Protein AF-A0A942DMN8-F1 (afdb_monomer)

Radius of gyration: 25.74 Å; Cα contacts (8 Å, |Δi|>4): 163; chains: 1; bounding box: 73×66×65 Å

Secondary structure (DSSP, 8-state):
-HHHHHHHHHHHHHHHHHHHHHHHHHHHHHHHHHHHHHHHHTTS-S--------------------S-SHHHHHHHHHHHHHHHHHHHHHHHHHHHHHHHHS----HHHHTTS--SS-HHHHHHHHHH-HHHHHHHHHHHHGGGGGG-HHHHHHHHHHHHHHHHS-HHHHHHHHHHHHHHHTGGG--HHHHHHHHHHHHHHHHHHHHHHHHHHHHHHHHHHHHHHHHHHHHGGGTS-HHHHHHHHTT-

pLDDT: mean 74.03, std 19.44, range [33.28, 96.38]

Foldseek 3Di:
DVVVVVVVVVVVVVVVVVVVVVVLVVLLVVLVVLLVLLQVVLVPPDDPDDDDDDDDDDDDDDPPDDDDNVVNVVVLVVLLLVLVLLVLCVLLVVVVVVV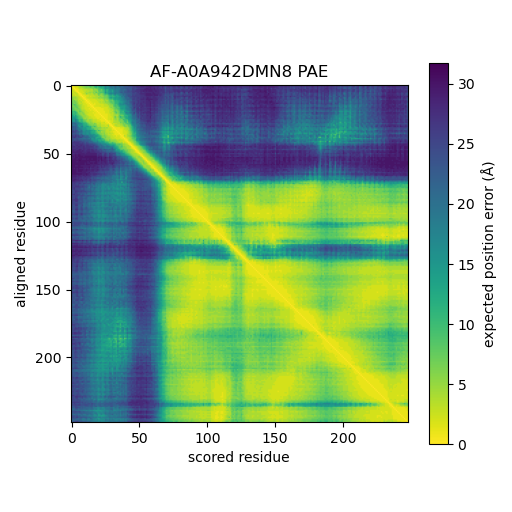VVDDFDDLLVQLQPDAPPPVVVLVVVVVVHNSVSLSVVCVVCPPVLSSGNSSVLSSLLVVLVNQLQDPVLSVLSNVLSVLSVCSSVDDPVSSVVSSVSVSVSVVVSVVSCVVCVVVSVVSNVLSVVSVVLSVCSVPDDSVVSSVVNVVD

Solvent-accessible surface area (backbone atoms only — not comparable to full-atom values): 14243 Å² total; per-residue (Å²): 114,74,76,62,57,59,55,55,53,52,53,54,52,50,52,52,50,52,52,49,48,52,50,48,54,51,48,53,58,48,38,50,55,48,49,56,52,50,57,58,61,52,68,71,81,70,86,74,75,91,76,90,78,84,89,85,91,76,92,77,81,83,74,81,75,77,88,66,74,71,60,54,63,51,50,43,52,50,41,37,53,48,20,56,57,46,57,49,44,54,52,54,52,53,53,49,53,54,51,75,76,44,97,67,78,62,64,47,81,34,43,71,52,85,52,87,53,59,57,66,66,39,50,63,43,37,72,76,42,47,54,59,55,54,45,53,50,33,71,74,49,45,77,59,36,73,70,24,35,51,47,46,52,52,48,55,50,50,43,48,58,43,62,70,44,43,73,71,52,34,51,52,42,34,53,50,21,52,53,51,75,43,46,64,76,50,53,72,66,54,48,52,51,50,50,55,49,52,58,53,48,52,52,55,53,51,56,55,40,71,76,40,49,67,63,44,50,52,52,50,50,50,46,51,51,52,56,52,47,37,65,44,45,84,81,49,63,60,71,59,48,31,56,54,50,74,72,111

Mean predicted aligned error: 13.33 Å

Structure (mmCIF, N/CA/C/O backbone):
data_AF-A0A942DMN8-F1
#
_entry.id   AF-A0A942DMN8-F1
#
loop_
_atom_site.group_PDB
_atom_site.id
_atom_site.type_symbol
_atom_site.label_atom_id
_atom_site.label_alt_id
_atom_site.label_comp_id
_atom_site.label_asym_id
_atom_site.label_entity_id
_atom_site.label_seq_id
_atom_site.pdbx_PDB_ins_code
_atom_site.Cartn_x
_atom_site.Cartn_y
_atom_site.Cartn_z
_atom_site.occupancy
_atom_site.B_iso_or_equiv
_atom_site.auth_seq_id
_atom_site.auth_comp_id
_atom_site.auth_asym_id
_atom_site.auth_atom_id
_atom_site.pdbx_PDB_model_num
ATOM 1 N N . MET A 1 1 ? 11.808 40.098 10.342 1.00 43.81 1 MET A N 1
ATOM 2 C CA . MET A 1 1 ? 12.043 38.639 10.468 1.00 43.81 1 MET A CA 1
ATOM 3 C C . MET A 1 1 ? 11.350 37.781 9.402 1.00 43.81 1 MET A C 1
ATOM 5 O O . MET A 1 1 ? 12.010 36.890 8.892 1.00 43.81 1 MET A O 1
ATOM 9 N N . LYS A 1 2 ? 10.101 38.047 8.972 1.00 36.50 2 LYS A N 1
ATOM 10 C CA . LYS A 1 2 ? 9.424 37.227 7.933 1.00 36.50 2 LYS A CA 1
ATOM 11 C C . LYS A 1 2 ? 10.140 37.147 6.567 1.00 36.50 2 LYS A C 1
ATOM 13 O O . LYS A 1 2 ? 10.164 36.077 5.983 1.00 36.50 2 LYS A O 1
ATOM 18 N N . LYS A 1 3 ? 10.792 38.221 6.092 1.00 42.09 3 LYS A N 1
ATOM 19 C CA . LYS A 1 3 ? 11.524 38.221 4.802 1.00 42.09 3 LYS A CA 1
ATOM 20 C C . LYS A 1 3 ? 12.816 37.383 4.789 1.00 42.09 3 LYS A C 1
ATOM 22 O O . LYS A 1 3 ? 13.289 37.037 3.717 1.00 42.09 3 LYS A O 1
ATOM 27 N N . PHE A 1 4 ? 13.384 37.057 5.954 1.00 35.62 4 PHE A N 1
ATOM 28 C CA . PHE A 1 4 ? 14.642 36.303 6.027 1.00 35.62 4 PHE A CA 1
ATOM 29 C C . PHE A 1 4 ? 14.406 34.788 5.903 1.00 35.62 4 PHE A C 1
ATOM 31 O O . PHE A 1 4 ? 15.175 34.090 5.252 1.00 35.62 4 PHE A O 1
ATOM 38 N N . PHE A 1 5 ? 13.282 34.292 6.434 1.00 33.28 5 PHE A N 1
ATOM 39 C CA . PHE A 1 5 ? 12.899 32.881 6.319 1.00 33.28 5 PHE A CA 1
ATOM 40 C C . PHE A 1 5 ? 12.486 32.483 4.895 1.00 33.28 5 PHE A C 1
ATOM 42 O O . PHE A 1 5 ? 12.808 31.385 4.454 1.00 33.28 5 PHE A O 1
ATOM 49 N N . THR A 1 6 ? 11.848 33.377 4.134 1.00 40.31 6 THR A N 1
ATOM 50 C CA . THR A 1 6 ? 11.415 33.075 2.757 1.00 40.31 6 THR A CA 1
ATOM 51 C C . THR A 1 6 ? 12.596 32.833 1.806 1.00 40.31 6 THR A C 1
ATOM 53 O O . THR A 1 6 ? 12.513 31.982 0.925 1.00 40.31 6 THR A O 1
ATOM 56 N N . ASN A 1 7 ? 13.727 33.515 2.017 1.00 40.84 7 ASN A N 1
ATOM 57 C CA . ASN A 1 7 ? 14.919 33.332 1.182 1.00 40.84 7 ASN A CA 1
ATOM 58 C C . ASN A 1 7 ? 15.668 32.026 1.486 1.00 40.84 7 ASN A C 1
ATOM 60 O O . ASN A 1 7 ? 16.190 31.403 0.567 1.00 40.84 7 ASN A O 1
ATOM 64 N N . ILE A 1 8 ? 15.679 31.572 2.743 1.00 41.28 8 ILE A N 1
ATOM 65 C CA . ILE A 1 8 ? 16.340 30.312 3.128 1.00 41.28 8 ILE A CA 1
ATOM 66 C C . ILE A 1 8 ? 15.570 29.103 2.575 1.00 41.28 8 ILE A C 1
ATOM 68 O O . ILE A 1 8 ? 16.183 28.176 2.047 1.00 41.28 8 ILE A O 1
ATOM 72 N N . PHE A 1 9 ? 14.233 29.139 2.607 1.00 40.03 9 PHE A N 1
ATOM 73 C CA . PHE A 1 9 ? 13.406 28.072 2.033 1.00 40.03 9 PHE A CA 1
ATOM 74 C C . PHE A 1 9 ? 13.529 27.975 0.506 1.00 40.03 9 PHE A C 1
ATOM 76 O O . PHE A 1 9 ? 13.611 26.867 -0.021 1.00 40.03 9 PHE A O 1
ATOM 83 N N . ASN A 1 10 ? 13.632 29.102 -0.207 1.00 41.97 10 ASN A N 1
ATOM 84 C CA . ASN A 1 10 ? 13.839 29.083 -1.659 1.00 41.97 10 ASN A CA 1
ATOM 85 C C . ASN A 1 10 ? 15.209 28.509 -2.053 1.00 41.97 10 ASN A C 1
ATOM 87 O O . ASN A 1 10 ? 15.297 27.754 -3.017 1.00 41.97 10 ASN A O 1
ATOM 91 N N . ILE A 1 11 ? 16.272 28.803 -1.298 1.00 45.31 11 ILE A N 1
ATOM 92 C CA . ILE A 1 11 ? 17.615 28.271 -1.584 1.00 45.31 11 ILE A CA 1
ATOM 93 C C . ILE A 1 11 ? 17.679 26.762 -1.298 1.00 45.31 11 ILE A C 1
ATOM 95 O O . ILE A 1 11 ? 18.240 26.014 -2.100 1.00 45.31 11 ILE A O 1
ATOM 99 N N . ALA A 1 12 ? 17.051 26.293 -0.215 1.00 39.81 12 ALA A N 1
ATOM 100 C CA . ALA A 1 12 ? 16.965 24.865 0.098 1.00 39.81 12 ALA A CA 1
ATOM 101 C C . ALA A 1 12 ? 16.132 24.086 -0.939 1.00 39.81 12 ALA A C 1
ATOM 103 O O . ALA A 1 12 ? 16.514 22.984 -1.335 1.00 39.81 12 ALA A O 1
ATOM 104 N N . ALA A 1 13 ? 15.039 24.674 -1.437 1.00 41.81 13 ALA A N 1
ATOM 105 C CA . ALA A 1 13 ? 14.214 24.076 -2.486 1.00 41.81 13 ALA A CA 1
ATOM 106 C C . ALA A 1 13 ? 14.957 23.980 -3.832 1.00 41.81 13 ALA A C 1
ATOM 108 O O . ALA A 1 13 ? 14.908 22.941 -4.488 1.00 41.81 13 ALA A O 1
ATOM 109 N N . ILE A 1 14 ? 15.706 25.021 -4.217 1.00 45.09 14 ILE A N 1
ATOM 110 C CA . ILE A 1 14 ? 16.522 25.018 -5.442 1.00 45.09 14 ILE A CA 1
ATOM 111 C C . ILE A 1 14 ? 17.664 23.999 -5.328 1.00 45.09 14 ILE A C 1
ATOM 113 O O . ILE A 1 14 ? 17.901 23.244 -6.270 1.00 45.09 14 ILE A O 1
ATOM 117 N N . ALA A 1 15 ? 18.325 23.905 -4.171 1.00 40.91 15 ALA A N 1
ATOM 118 C CA . ALA A 1 15 ? 19.368 22.906 -3.937 1.00 40.91 15 ALA A CA 1
ATOM 119 C C . ALA A 1 15 ? 18.822 21.468 -4.010 1.00 40.91 15 ALA A C 1
ATOM 121 O O . ALA A 1 15 ? 19.439 20.616 -4.647 1.00 40.91 15 ALA A O 1
ATOM 122 N N . GLY A 1 16 ? 17.638 21.206 -3.443 1.00 45.34 16 GLY A N 1
ATOM 123 C CA . GLY A 1 16 ? 16.961 19.908 -3.550 1.00 45.34 16 GLY A CA 1
ATOM 124 C C . GLY A 1 16 ? 16.566 19.549 -4.987 1.00 45.34 16 GLY A C 1
ATOM 125 O O . GLY A 1 16 ? 16.711 18.394 -5.396 1.00 45.34 16 GLY A O 1
ATOM 126 N N . PHE A 1 17 ? 16.137 20.538 -5.778 1.00 42.47 17 PHE A N 1
ATOM 127 C CA . PHE A 1 17 ? 15.770 20.360 -7.187 1.00 42.47 17 PHE A CA 1
ATOM 128 C C . PHE A 1 17 ? 16.989 20.087 -8.082 1.00 42.47 17 PHE A C 1
ATOM 130 O O . PHE A 1 17 ? 16.959 19.210 -8.942 1.00 42.47 17 PHE A O 1
ATOM 137 N N . VAL A 1 18 ? 18.110 20.772 -7.842 1.00 46.88 18 VAL A N 1
ATOM 138 C CA . VAL A 1 18 ? 19.372 20.519 -8.559 1.00 46.88 18 VAL A CA 1
ATOM 139 C C . VAL A 1 18 ? 19.932 19.136 -8.215 1.00 46.88 18 VAL A C 1
ATOM 141 O O . VAL A 1 18 ? 20.418 18.440 -9.104 1.00 46.88 18 VAL A O 1
ATOM 144 N N . LEU A 1 19 ? 19.809 18.689 -6.960 1.00 47.06 19 LEU A N 1
ATOM 145 C CA . LEU A 1 19 ? 20.267 17.361 -6.538 1.00 47.06 19 LEU A CA 1
ATOM 146 C C . LEU A 1 19 ? 19.411 16.234 -7.134 1.00 47.06 19 LEU A C 1
ATOM 148 O O . LEU A 1 19 ? 19.943 15.199 -7.534 1.00 47.06 19 LEU A O 1
ATOM 152 N N . THR A 1 20 ? 18.098 16.447 -7.252 1.00 46.94 20 THR A N 1
ATOM 153 C CA . THR A 1 20 ? 17.200 15.509 -7.943 1.00 46.94 20 THR A CA 1
ATOM 154 C C . THR A 1 20 ? 17.459 15.491 -9.444 1.00 46.94 20 THR A C 1
ATOM 156 O O . THR A 1 20 ? 17.558 14.403 -9.997 1.00 46.94 20 THR A O 1
ATOM 159 N N . ILE A 1 21 ? 17.676 16.635 -10.104 1.00 46.12 21 ILE A N 1
ATOM 160 C CA . ILE A 1 21 ? 18.065 16.675 -11.527 1.00 46.12 21 ILE A CA 1
ATOM 161 C C . ILE A 1 21 ? 19.413 15.980 -11.754 1.00 46.12 21 ILE A C 1
ATOM 163 O O . ILE A 1 21 ? 19.538 15.202 -12.694 1.00 46.12 21 ILE A O 1
ATOM 167 N N . ALA A 1 22 ? 20.407 16.198 -10.891 1.00 47.31 22 ALA A N 1
ATOM 168 C CA . ALA A 1 22 ? 21.702 15.528 -10.991 1.00 47.31 22 ALA A CA 1
ATOM 169 C C . ALA A 1 22 ? 21.585 14.010 -10.774 1.00 47.31 22 ALA A C 1
ATOM 171 O O . ALA A 1 22 ? 22.202 13.242 -11.514 1.00 47.31 22 ALA A O 1
ATOM 172 N N . MET A 1 23 ? 20.744 13.562 -9.831 1.00 52.81 23 MET A N 1
ATOM 173 C CA . MET A 1 23 ? 20.414 12.140 -9.690 1.00 52.81 23 MET A CA 1
ATOM 174 C C . MET A 1 23 ? 19.696 11.607 -10.924 1.00 52.81 23 MET A C 1
ATOM 176 O O . MET A 1 23 ? 20.052 10.541 -11.402 1.00 52.81 23 MET A O 1
ATOM 180 N N . ILE A 1 24 ? 18.735 12.345 -11.476 1.00 47.88 24 ILE A N 1
ATOM 181 C CA . ILE A 1 24 ? 17.992 11.947 -12.671 1.00 47.88 24 ILE A CA 1
ATOM 182 C C . ILE A 1 24 ? 18.945 11.824 -13.868 1.00 47.88 24 ILE A C 1
ATOM 184 O O . ILE A 1 24 ? 18.954 10.784 -14.513 1.00 47.88 24 ILE A O 1
ATOM 188 N N . ILE A 1 25 ? 19.814 12.806 -14.127 1.00 50.44 25 ILE A N 1
ATOM 189 C CA . ILE A 1 25 ? 20.824 12.757 -15.202 1.00 50.44 25 ILE A CA 1
ATOM 190 C C . ILE A 1 25 ? 21.816 11.607 -14.974 1.00 50.44 25 ILE A C 1
ATOM 192 O O . ILE A 1 25 ? 22.143 10.883 -15.916 1.00 50.44 25 ILE A O 1
ATOM 196 N N . GLY A 1 26 ? 22.247 11.384 -13.729 1.00 55.69 26 GLY A N 1
ATOM 197 C CA . GLY A 1 26 ? 23.063 10.229 -13.355 1.00 55.69 26 GLY A CA 1
ATOM 198 C C . GLY A 1 26 ? 22.346 8.900 -13.608 1.00 55.69 26 GLY A C 1
ATOM 199 O O . GLY A 1 26 ? 22.953 7.963 -14.125 1.00 55.69 26 GLY A O 1
ATOM 200 N N . ILE A 1 27 ? 21.043 8.830 -13.331 1.00 50.03 27 ILE A N 1
ATOM 201 C CA . ILE A 1 27 ? 20.179 7.682 -13.620 1.00 50.03 27 ILE A CA 1
ATOM 202 C C . ILE A 1 27 ? 20.038 7.498 -15.134 1.00 50.03 27 ILE A C 1
ATOM 204 O O . ILE A 1 27 ? 20.207 6.382 -15.596 1.00 50.03 27 ILE A O 1
ATOM 208 N N . PHE A 1 28 ? 19.819 8.544 -15.935 1.00 46.00 28 PHE A N 1
ATOM 209 C CA . PHE A 1 28 ? 19.728 8.442 -17.400 1.00 46.00 28 PHE A CA 1
ATOM 210 C C . PHE A 1 28 ? 21.046 7.970 -18.035 1.00 46.00 28 PHE A C 1
ATOM 212 O O . PHE A 1 28 ? 21.044 7.032 -18.833 1.00 46.00 28 PHE A O 1
ATOM 219 N N . GLY A 1 29 ? 22.177 8.574 -17.654 1.00 49.66 29 GLY A N 1
ATOM 220 C CA . GLY A 1 29 ? 23.498 8.201 -18.169 1.00 49.66 29 GLY A CA 1
ATOM 221 C C . GLY A 1 29 ? 23.904 6.781 -17.768 1.00 49.66 29 GLY A C 1
ATOM 222 O O . GLY A 1 29 ? 24.403 6.016 -18.595 1.00 49.66 29 GLY A O 1
ATOM 223 N N . SER A 1 30 ? 23.621 6.389 -16.521 1.00 52.03 30 SER A N 1
ATOM 224 C CA . SER A 1 30 ? 23.857 5.018 -16.062 1.00 52.03 30 SER A CA 1
ATOM 225 C C . SER A 1 30 ? 22.875 4.020 -16.674 1.00 52.03 30 SER A C 1
ATOM 227 O O . SER A 1 30 ? 23.310 2.935 -17.036 1.00 52.03 30 SER A O 1
ATOM 229 N N . SER A 1 31 ? 21.605 4.378 -16.885 1.00 45.31 31 SER A N 1
ATOM 230 C CA . SER A 1 31 ? 20.587 3.506 -17.496 1.00 45.31 31 SER A CA 1
ATOM 231 C C . SER A 1 31 ? 20.894 3.199 -18.958 1.00 45.31 31 SER A C 1
ATOM 233 O O . SER A 1 31 ? 20.761 2.052 -19.370 1.00 45.31 31 SER A O 1
ATOM 235 N N . TYR A 1 32 ? 21.365 4.178 -19.738 1.00 52.47 32 TYR A N 1
ATOM 236 C CA . TYR A 1 32 ? 21.784 3.938 -21.124 1.00 52.47 32 TYR A CA 1
ATOM 237 C C . TYR A 1 32 ? 22.988 2.987 -21.185 1.00 52.47 32 TYR A C 1
ATOM 239 O O . TYR A 1 32 ? 22.990 2.017 -21.943 1.00 52.47 32 TYR A O 1
ATOM 247 N N . HIS A 1 33 ? 23.983 3.201 -20.318 1.00 59.19 33 HIS A N 1
ATOM 248 C CA . HIS A 1 33 ? 25.131 2.301 -20.202 1.00 59.19 33 HIS A CA 1
ATOM 249 C C . HIS A 1 33 ? 24.726 0.902 -19.689 1.00 59.19 33 HIS A C 1
ATOM 251 O O . HIS A 1 33 ? 25.291 -0.105 -20.124 1.00 59.19 33 HIS A O 1
ATOM 257 N N . LEU A 1 34 ? 23.750 0.824 -18.782 1.00 51.88 34 LEU A N 1
ATOM 258 C CA . LEU A 1 34 ? 23.212 -0.414 -18.218 1.00 51.88 34 LEU A CA 1
ATOM 259 C C . LEU A 1 34 ? 22.497 -1.236 -19.297 1.00 51.88 34 LEU A C 1
ATOM 261 O O . LEU A 1 34 ? 22.785 -2.419 -19.453 1.00 51.88 34 LEU A O 1
ATOM 265 N N . VAL A 1 35 ? 21.620 -0.599 -20.079 1.00 55.41 35 VAL A N 1
ATOM 266 C CA . VAL A 1 35 ? 20.861 -1.233 -21.167 1.00 55.41 35 VAL A CA 1
ATOM 267 C C . VAL A 1 35 ? 21.782 -1.717 -22.286 1.00 55.41 35 VAL A C 1
ATOM 269 O O . VAL A 1 35 ? 21.636 -2.851 -22.742 1.00 55.41 35 VAL A O 1
ATOM 272 N N . ASN A 1 36 ? 22.779 -0.917 -22.673 1.00 61.62 36 ASN A N 1
ATOM 273 C CA . ASN A 1 36 ? 23.749 -1.319 -23.691 1.00 61.62 36 ASN A CA 1
ATOM 274 C C . ASN A 1 36 ? 24.588 -2.531 -23.232 1.00 61.62 36 ASN A C 1
ATOM 276 O O . ASN A 1 36 ? 24.832 -3.452 -24.006 1.00 61.62 36 ASN A O 1
ATOM 280 N N . LYS A 1 37 ? 24.936 -2.603 -21.937 1.00 60.03 37 LYS A N 1
ATOM 281 C CA . LYS A 1 37 ? 25.580 -3.791 -21.349 1.00 60.03 37 LYS A CA 1
ATOM 282 C C . LYS A 1 37 ? 24.681 -5.032 -21.351 1.00 60.03 37 LYS A C 1
ATOM 284 O O . LYS A 1 37 ? 25.170 -6.121 -21.641 1.00 60.03 37 LYS A O 1
ATOM 289 N N . MET A 1 38 ? 23.380 -4.888 -21.076 1.00 50.19 38 MET A N 1
ATOM 290 C CA . MET A 1 38 ? 22.432 -6.013 -21.157 1.00 50.19 38 MET A CA 1
ATOM 291 C C . MET A 1 38 ? 22.341 -6.575 -22.589 1.00 50.19 38 MET A C 1
ATOM 293 O O . MET A 1 38 ? 22.171 -7.777 -22.788 1.00 50.19 38 MET A O 1
ATOM 297 N N . ALA A 1 39 ? 22.472 -5.704 -23.598 1.00 55.69 39 ALA A N 1
ATOM 298 C CA . ALA A 1 39 ? 22.379 -6.060 -25.011 1.00 55.69 39 ALA A CA 1
ATOM 299 C C . ALA A 1 39 ? 23.544 -6.929 -25.506 1.00 55.69 39 ALA A C 1
ATOM 301 O O . ALA A 1 39 ? 23.343 -7.792 -26.364 1.00 55.69 39 ALA A O 1
ATOM 302 N N . GLU A 1 40 ? 24.745 -6.691 -24.980 1.00 57.19 40 GLU A N 1
ATOM 303 C CA . GLU A 1 40 ? 25.965 -7.408 -25.360 1.00 57.19 40 GLU A CA 1
ATOM 304 C C . GLU A 1 40 ? 26.035 -8.804 -24.724 1.00 57.19 40 GLU A C 1
ATOM 306 O O . GLU A 1 40 ? 26.473 -9.753 -25.374 1.00 57.19 40 GLU A O 1
ATOM 311 N N . GLN A 1 41 ? 25.528 -8.970 -23.498 1.00 55.44 41 GLN A N 1
ATOM 312 C CA . GLN A 1 41 ? 25.557 -10.257 -22.793 1.00 55.44 41 GLN A CA 1
ATOM 313 C C . GLN A 1 41 ? 24.593 -11.301 -23.372 1.00 55.44 41 GLN A C 1
ATOM 315 O O . GLN A 1 41 ? 24.933 -12.482 -23.425 1.00 55.44 41 GLN A O 1
ATOM 320 N N . GLY A 1 42 ? 23.437 -10.883 -23.902 1.00 49.31 42 GLY A N 1
ATOM 321 C CA . GLY A 1 42 ? 22.479 -11.788 -24.555 1.00 49.31 42 GLY A C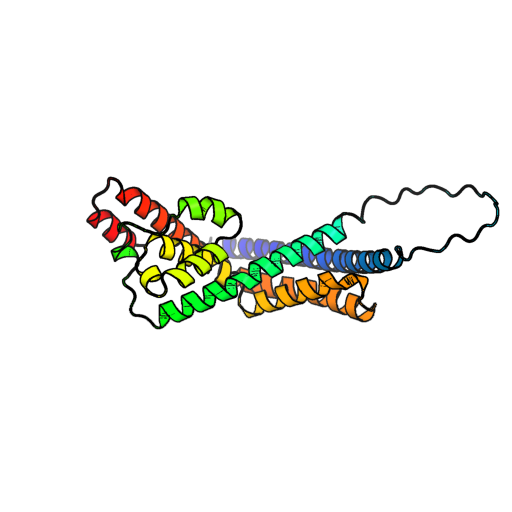A 1
ATOM 322 C C . GLY A 1 42 ? 22.997 -12.450 -25.843 1.00 49.31 42 GLY A C 1
ATOM 323 O O . GLY A 1 42 ? 22.392 -13.400 -26.329 1.00 49.31 42 GLY A O 1
ATOM 324 N N . LYS A 1 43 ? 24.126 -11.984 -26.398 1.00 52.91 43 LYS A N 1
ATOM 325 C CA . LYS A 1 43 ? 24.724 -12.534 -27.628 1.00 52.91 43 LYS A CA 1
ATOM 326 C C . LYS A 1 43 ? 25.777 -13.629 -27.369 1.00 52.91 43 LYS A C 1
ATOM 328 O O . LYS A 1 43 ? 26.219 -14.250 -28.334 1.00 52.91 43 LYS A O 1
ATOM 333 N N . SER A 1 44 ? 26.186 -13.889 -26.118 1.00 48.59 44 SER A N 1
ATOM 334 C CA . SER A 1 44 ? 27.377 -14.717 -25.832 1.00 48.59 44 SER A CA 1
ATOM 335 C C . SER A 1 44 ? 27.130 -16.187 -25.442 1.00 48.59 44 SER A C 1
ATOM 337 O O . SER A 1 44 ? 28.107 -16.911 -25.257 1.00 48.59 44 SER A O 1
ATOM 339 N N . GLU A 1 45 ? 25.887 -16.676 -25.376 1.00 42.72 45 GLU A N 1
ATOM 340 C CA . GLU A 1 45 ? 25.578 -18.079 -25.013 1.00 42.72 45 GLU A CA 1
ATOM 341 C C . GLU A 1 45 ? 24.893 -18.879 -26.138 1.00 42.72 45 GLU A C 1
ATOM 343 O O . GLU A 1 45 ? 23.938 -19.620 -25.918 1.00 42.72 45 GLU A O 1
ATOM 348 N N . LEU A 1 46 ? 25.404 -18.782 -27.369 1.00 43.03 46 LEU A N 1
ATOM 349 C CA . LEU A 1 46 ? 25.149 -19.818 -28.378 1.00 43.03 46 LEU A CA 1
ATOM 350 C C . LEU A 1 46 ? 26.304 -20.832 -28.336 1.00 43.03 46 LEU A C 1
ATOM 352 O O . LEU A 1 46 ? 27.447 -20.442 -28.601 1.00 43.03 46 LEU A O 1
ATOM 356 N N . PRO A 1 47 ? 26.054 -22.117 -28.009 1.00 41.16 47 PRO A N 1
ATOM 357 C CA . PRO A 1 47 ? 27.099 -23.129 -27.957 1.00 41.16 47 PRO A CA 1
ATOM 358 C C . PRO A 1 47 ? 27.678 -23.311 -29.360 1.00 41.16 47 PRO A C 1
ATOM 360 O O . PRO A 1 47 ? 27.062 -23.905 -30.244 1.00 41.16 47 PRO A O 1
ATOM 363 N N . LYS A 1 48 ? 28.878 -22.771 -29.585 1.00 48.97 48 LYS A N 1
ATOM 364 C CA . LYS A 1 48 ? 29.637 -23.042 -30.803 1.00 48.97 48 LYS A CA 1
ATOM 365 C C . LYS A 1 48 ? 30.136 -24.482 -30.742 1.00 48.97 48 LYS A C 1
ATOM 367 O O . LYS A 1 48 ? 30.982 -24.827 -29.919 1.00 48.97 48 LYS A O 1
ATOM 372 N N . THR A 1 49 ? 29.609 -25.302 -31.643 1.00 47.88 49 THR A N 1
ATOM 373 C CA . THR A 1 49 ? 30.110 -26.632 -31.997 1.00 47.88 49 THR A CA 1
ATOM 374 C C . THR A 1 49 ? 31.636 -26.594 -32.179 1.00 47.88 49 THR A C 1
ATOM 376 O O . THR A 1 49 ? 32.142 -25.684 -32.844 1.00 47.88 49 THR A O 1
ATOM 379 N N . PRO A 1 50 ? 32.401 -27.546 -31.614 1.00 47.16 50 PRO A N 1
ATOM 380 C CA . PRO A 1 50 ? 33.855 -27.467 -31.614 1.00 47.16 50 PRO A CA 1
ATOM 381 C C . PRO A 1 50 ? 34.414 -27.751 -33.012 1.00 47.16 50 PRO A C 1
ATOM 383 O O . PRO A 1 50 ? 34.420 -28.891 -33.474 1.00 47.16 50 PRO A O 1
ATOM 386 N N . SER A 1 51 ? 34.938 -26.716 -33.671 1.00 41.09 51 SER A N 1
ATOM 387 C CA . SER A 1 51 ? 35.793 -26.867 -34.849 1.00 41.09 51 SER A CA 1
ATOM 388 C C . SER A 1 51 ? 37.256 -26.708 -34.437 1.00 41.09 51 SER A C 1
ATOM 390 O O . SER A 1 51 ? 37.700 -25.641 -34.012 1.00 41.09 51 SER A O 1
ATOM 392 N N . LYS A 1 52 ? 38.006 -27.810 -34.525 1.00 52.12 52 LYS A N 1
ATOM 393 C CA . LYS A 1 52 ? 39.464 -27.862 -34.360 1.00 52.12 52 LYS A CA 1
ATOM 394 C C . LYS A 1 52 ? 40.147 -27.025 -35.449 1.00 52.12 52 LYS A C 1
ATOM 396 O O . LYS A 1 52 ? 39.996 -27.366 -36.620 1.00 52.12 52 LYS A O 1
ATOM 401 N N .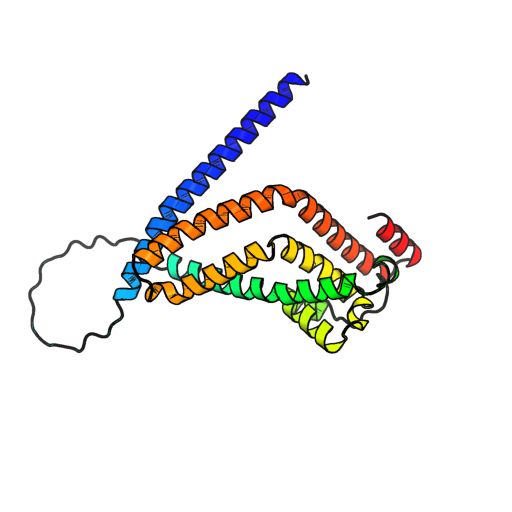 LYS A 1 53 ? 41.016 -26.079 -35.061 1.00 43.44 53 LYS A N 1
ATOM 402 C CA . LYS A 1 53 ? 42.413 -25.969 -35.554 1.00 43.44 53 LYS A CA 1
ATOM 403 C C . LYS A 1 53 ? 43.209 -24.820 -34.899 1.00 43.44 53 LYS A C 1
ATOM 405 O O . LYS A 1 53 ? 42.808 -23.669 -34.940 1.00 43.44 53 LYS A O 1
ATOM 410 N N . SER A 1 54 ? 44.349 -25.221 -34.327 1.00 38.16 54 SER A N 1
ATOM 411 C CA . SER A 1 54 ? 45.676 -24.586 -34.208 1.00 38.16 54 SER A CA 1
ATOM 412 C C . SER A 1 54 ? 45.880 -23.063 -34.096 1.00 38.16 54 SER A C 1
ATOM 414 O O . SER A 1 54 ? 45.745 -22.333 -35.066 1.00 38.16 54 SER A O 1
ATOM 416 N N . GLN A 1 55 ? 46.400 -22.687 -32.916 1.00 47.69 55 GLN A N 1
ATOM 417 C CA . GLN A 1 55 ? 47.590 -21.861 -32.604 1.00 47.69 55 GLN A CA 1
ATOM 418 C C . GLN A 1 55 ? 47.964 -20.651 -33.486 1.00 47.69 55 GLN A C 1
ATOM 420 O O . GLN A 1 55 ? 48.366 -20.820 -34.632 1.00 47.69 55 GLN A O 1
ATOM 425 N N . THR A 1 56 ? 48.090 -19.472 -32.853 1.00 38.62 56 THR A N 1
ATOM 426 C CA . THR A 1 56 ? 49.361 -18.721 -32.672 1.00 38.62 56 THR A CA 1
ATOM 427 C C . THR A 1 56 ? 49.159 -17.615 -31.620 1.00 38.62 56 THR A C 1
ATOM 429 O O . THR A 1 56 ? 48.145 -16.927 -31.626 1.00 38.62 56 THR A O 1
ATOM 432 N N . LYS A 1 57 ? 50.100 -17.505 -30.670 1.00 47.56 57 LYS A N 1
ATOM 433 C CA . LYS A 1 57 ? 50.090 -16.579 -29.521 1.00 47.56 57 LYS A CA 1
ATOM 434 C C . LYS A 1 57 ? 50.565 -15.173 -29.915 1.00 47.56 57 LYS A C 1
ATOM 436 O O . LYS A 1 57 ? 51.624 -15.050 -30.521 1.00 47.56 57 LYS A O 1
ATOM 441 N N . ALA A 1 58 ? 49.871 -14.151 -29.421 1.00 41.41 58 ALA A N 1
ATOM 442 C CA . ALA A 1 58 ? 50.399 -12.810 -29.159 1.00 41.41 58 ALA A CA 1
ATOM 443 C C . ALA A 1 58 ? 50.062 -12.436 -27.697 1.00 41.41 58 ALA A C 1
ATOM 445 O O . ALA A 1 58 ? 49.038 -12.906 -27.192 1.00 41.41 58 ALA A O 1
ATOM 446 N N . PRO A 1 59 ? 50.909 -11.677 -26.977 1.00 48.22 59 PRO A N 1
ATOM 447 C CA . PRO A 1 59 ? 50.631 -11.300 -25.598 1.00 48.22 59 PRO A CA 1
ATOM 448 C C . PRO A 1 59 ? 49.634 -10.136 -25.586 1.00 48.22 59 PRO A C 1
ATOM 450 O O . PRO A 1 59 ? 50.008 -8.990 -25.814 1.00 48.22 59 PRO A O 1
ATOM 453 N N . GLU A 1 60 ? 48.358 -10.444 -25.354 1.00 42.09 60 GLU A N 1
ATOM 454 C CA . GLU A 1 60 ? 47.343 -9.433 -25.063 1.00 42.09 60 GLU A CA 1
ATOM 455 C C . GLU A 1 60 ? 47.493 -8.931 -23.625 1.00 42.09 60 GLU A C 1
ATOM 457 O O . GLU A 1 60 ? 47.493 -9.694 -22.653 1.00 42.09 60 GLU A O 1
ATOM 462 N N . ASP A 1 61 ? 47.631 -7.615 -23.548 1.00 44.28 61 ASP A N 1
ATOM 463 C CA . ASP A 1 61 ? 47.556 -6.777 -22.367 1.00 44.28 61 ASP A CA 1
ATOM 464 C C . ASP A 1 61 ? 46.226 -7.014 -21.632 1.00 44.28 61 ASP A C 1
ATOM 466 O O . ASP A 1 61 ? 45.138 -6.711 -22.131 1.00 44.28 61 ASP A O 1
ATOM 470 N N . LYS A 1 62 ? 46.308 -7.613 -20.440 1.00 44.12 62 LYS A N 1
ATOM 471 C CA . LYS A 1 62 ? 45.157 -7.846 -19.567 1.00 44.12 62 LYS A CA 1
ATOM 472 C C . LYS A 1 62 ? 44.791 -6.543 -18.870 1.00 44.12 62 LYS A C 1
ATOM 474 O O . LYS A 1 62 ? 45.148 -6.312 -17.718 1.00 44.12 62 LYS A O 1
ATOM 479 N N . THR A 1 63 ? 44.017 -5.715 -19.559 1.00 43.28 63 THR A N 1
ATOM 480 C CA . THR A 1 63 ? 43.183 -4.731 -18.873 1.00 43.28 63 THR A CA 1
ATOM 481 C C . THR A 1 63 ? 42.002 -5.478 -18.254 1.00 43.28 63 THR A C 1
ATOM 483 O O . THR A 1 63 ? 40.994 -5.728 -18.917 1.00 43.28 63 THR A O 1
ATOM 486 N N . ASP A 1 64 ? 42.135 -5.866 -16.985 1.00 46.19 64 ASP A N 1
ATOM 487 C CA . ASP A 1 64 ? 41.025 -6.359 -16.167 1.00 46.19 64 ASP A CA 1
ATOM 488 C C . ASP A 1 64 ? 39.946 -5.264 -16.083 1.00 46.19 64 ASP A C 1
ATOM 490 O O . ASP A 1 64 ? 40.021 -4.325 -15.288 1.00 46.19 64 ASP A O 1
ATOM 494 N N . LYS A 1 65 ? 38.935 -5.351 -16.958 1.00 49.84 65 LYS A N 1
ATOM 495 C CA . LYS A 1 65 ? 37.747 -4.493 -16.908 1.00 49.84 65 LYS A CA 1
ATOM 496 C C . LYS A 1 65 ? 36.941 -4.854 -15.653 1.00 49.84 65 LYS A C 1
ATOM 498 O O . LYS A 1 65 ? 36.497 -5.995 -15.519 1.00 49.84 65 LYS A O 1
ATOM 503 N N . PRO A 1 66 ? 36.689 -3.900 -14.745 1.00 40.75 66 PRO A N 1
ATOM 504 C CA . PRO A 1 66 ? 36.040 -4.192 -13.479 1.00 40.75 66 PRO A CA 1
ATOM 505 C C . PRO A 1 66 ? 34.537 -4.461 -13.666 1.00 40.75 66 PRO A C 1
ATOM 507 O O . PRO A 1 66 ? 33.785 -3.614 -14.145 1.00 40.75 66 PRO A O 1
ATOM 510 N N . GLY A 1 67 ? 34.091 -5.650 -13.251 1.00 42.03 67 GLY A N 1
ATOM 511 C CA . GLY A 1 67 ? 32.982 -5.833 -12.299 1.00 42.03 67 GLY A CA 1
ATOM 512 C C . GLY A 1 67 ? 31.615 -5.178 -12.562 1.00 42.03 67 GLY A C 1
ATOM 513 O O . GLY A 1 67 ? 30.916 -4.868 -11.600 1.00 42.03 67 GLY A O 1
ATOM 514 N N . GLY A 1 68 ? 31.208 -4.936 -13.812 1.00 48.16 68 GLY A N 1
ATOM 515 C CA . GLY A 1 68 ? 29.929 -4.263 -14.115 1.00 48.16 68 GLY A CA 1
ATOM 516 C C . GLY A 1 68 ? 28.752 -5.180 -14.476 1.00 48.16 68 GLY A C 1
ATOM 517 O O . GLY A 1 68 ? 27.637 -4.695 -14.627 1.00 48.16 68 GLY A O 1
ATOM 518 N N . ASP A 1 69 ? 28.997 -6.476 -14.627 1.00 46.41 69 ASP A N 1
ATOM 519 C CA . ASP A 1 69 ? 28.063 -7.425 -15.247 1.00 46.41 69 ASP A CA 1
ATOM 520 C C . ASP A 1 69 ? 27.099 -8.076 -14.240 1.00 46.41 69 ASP A C 1
ATOM 522 O O . ASP A 1 69 ? 26.020 -8.536 -14.596 1.00 46.41 69 ASP A O 1
ATOM 526 N N . ILE A 1 70 ? 27.443 -8.032 -12.951 1.00 51.44 70 ILE A N 1
ATOM 527 C CA . ILE A 1 70 ? 26.645 -8.624 -11.869 1.00 51.44 70 ILE A CA 1
ATOM 528 C C . ILE A 1 70 ? 25.430 -7.737 -11.510 1.00 51.44 70 ILE A C 1
ATOM 530 O O . ILE A 1 70 ? 24.394 -8.243 -11.093 1.00 51.44 70 ILE A O 1
ATOM 534 N N . LYS A 1 71 ? 25.494 -6.418 -11.758 1.00 61.16 71 LYS A N 1
ATOM 535 C CA . LYS A 1 71 ? 24.461 -5.451 -11.319 1.00 61.16 71 LYS A CA 1
ATOM 536 C C . LYS A 1 71 ? 23.200 -5.423 -12.193 1.00 61.16 71 LYS A C 1
ATOM 538 O O . LYS A 1 71 ? 22.133 -5.019 -11.743 1.00 61.16 71 LYS A O 1
ATOM 543 N N . VAL A 1 72 ? 23.333 -5.834 -13.449 1.00 60.47 72 VAL A N 1
ATOM 544 C CA . VAL A 1 72 ? 22.290 -5.787 -14.485 1.00 60.47 72 VAL A CA 1
ATOM 545 C C . VAL A 1 72 ? 21.214 -6.848 -14.246 1.00 60.47 72 VAL A C 1
ATOM 547 O O . VAL A 1 72 ? 20.024 -6.541 -14.149 1.00 60.47 72 VAL A O 1
ATOM 550 N N . THR A 1 73 ? 21.646 -8.098 -14.099 1.00 67.75 73 THR A N 1
ATOM 551 C CA . THR A 1 73 ? 20.766 -9.248 -13.874 1.00 67.75 73 THR A CA 1
ATOM 552 C C . THR A 1 73 ? 20.037 -9.128 -12.538 1.00 67.75 73 THR A C 1
ATOM 554 O O . THR A 1 73 ? 18.882 -9.527 -12.414 1.00 67.75 73 THR A O 1
ATOM 557 N N . GLU A 1 74 ? 20.689 -8.531 -11.542 1.00 73.00 74 GLU A N 1
ATOM 558 C CA . GLU A 1 74 ? 20.111 -8.280 -10.224 1.00 73.00 74 GLU A CA 1
ATOM 559 C C . GLU A 1 74 ? 19.028 -7.190 -10.254 1.00 73.00 74 GLU A C 1
ATOM 561 O O . GLU A 1 74 ? 17.964 -7.366 -9.655 1.00 73.00 74 GLU A O 1
ATOM 566 N N . ALA A 1 75 ? 19.227 -6.116 -11.027 1.00 68.88 75 ALA A N 1
ATOM 567 C CA . ALA A 1 75 ? 18.209 -5.083 -11.231 1.00 68.88 75 ALA A CA 1
ATOM 568 C C . ALA A 1 75 ? 16.963 -5.627 -11.954 1.00 68.88 75 ALA A C 1
ATOM 570 O O . ALA A 1 75 ? 15.844 -5.345 -11.526 1.00 68.88 75 ALA A O 1
ATOM 571 N N . SER A 1 76 ? 17.145 -6.452 -12.994 1.00 73.62 76 SER A N 1
ATOM 572 C CA . SER A 1 76 ? 16.032 -7.098 -13.711 1.00 73.62 76 SER A CA 1
ATOM 573 C C . SER A 1 76 ? 15.229 -8.028 -12.793 1.00 73.62 76 SER A C 1
ATOM 575 O O . SER A 1 76 ? 14.010 -7.888 -12.684 1.00 73.62 76 SER A O 1
ATOM 577 N N . LYS A 1 77 ? 15.906 -8.899 -12.027 1.00 78.56 77 LYS A N 1
ATOM 578 C CA . LYS A 1 77 ? 15.253 -9.765 -11.027 1.00 78.56 77 LYS A CA 1
ATOM 579 C C . LYS A 1 77 ? 14.497 -8.963 -9.969 1.00 78.56 77 LYS A C 1
ATOM 581 O O . LYS A 1 77 ? 13.381 -9.327 -9.609 1.00 78.56 77 LYS A O 1
ATOM 586 N N . THR A 1 78 ? 15.081 -7.864 -9.495 1.00 77.62 78 THR A N 1
ATOM 587 C CA . THR A 1 78 ? 14.444 -6.982 -8.507 1.00 77.62 78 THR A CA 1
ATOM 588 C C . THR A 1 78 ? 13.183 -6.338 -9.075 1.00 77.62 78 THR A C 1
ATOM 590 O O . THR A 1 78 ? 12.150 -6.327 -8.406 1.00 77.62 78 THR A O 1
ATOM 593 N N . LEU A 1 79 ? 13.231 -5.842 -10.315 1.00 77.25 79 LEU A N 1
ATOM 594 C CA . LEU A 1 79 ? 12.064 -5.247 -10.959 1.00 77.25 79 LEU A CA 1
ATOM 595 C C . LEU A 1 79 ? 10.971 -6.286 -11.236 1.00 77.25 79 LEU A C 1
ATOM 597 O O . LEU A 1 79 ? 9.797 -5.985 -11.050 1.00 77.25 79 LEU A O 1
ATOM 601 N N . GLN A 1 80 ? 11.342 -7.506 -11.626 1.00 81.25 80 GLN A N 1
ATOM 602 C CA . GLN A 1 80 ? 10.399 -8.604 -11.834 1.00 81.25 80 GLN A CA 1
ATOM 603 C C . GLN A 1 80 ? 9.736 -9.051 -10.520 1.00 81.25 80 GLN A C 1
ATOM 605 O O . GLN A 1 80 ? 8.532 -9.292 -10.473 1.00 81.25 80 GLN A O 1
ATOM 610 N N . ALA A 1 81 ? 10.495 -9.116 -9.425 1.00 80.81 81 ALA A N 1
ATOM 611 C CA . ALA A 1 81 ? 9.933 -9.390 -8.105 1.00 80.81 81 ALA A CA 1
ATOM 612 C C . ALA A 1 81 ? 8.992 -8.260 -7.653 1.00 80.81 81 ALA A C 1
ATOM 614 O O . ALA A 1 81 ? 7.904 -8.515 -7.130 1.00 80.81 81 ALA A O 1
ATOM 615 N N . LEU A 1 82 ? 9.378 -7.003 -7.899 1.00 82.00 82 LEU A N 1
ATOM 616 C CA . LEU A 1 82 ? 8.540 -5.843 -7.609 1.00 82.00 82 LEU A CA 1
ATOM 617 C C . LEU A 1 82 ? 7.255 -5.857 -8.444 1.00 82.00 82 LEU A C 1
ATOM 619 O O . LEU A 1 82 ? 6.185 -5.632 -7.886 1.00 82.00 82 LEU A O 1
ATOM 623 N N . SER A 1 83 ? 7.328 -6.146 -9.745 1.00 82.81 83 SER A N 1
ATOM 624 C CA . SER A 1 83 ? 6.150 -6.189 -10.616 1.00 82.81 83 SER A CA 1
ATOM 625 C C . SER A 1 83 ? 5.157 -7.262 -10.183 1.00 82.81 83 SER A C 1
ATOM 627 O O . SER A 1 83 ? 3.961 -6.984 -10.108 1.00 82.81 83 SER A O 1
ATOM 629 N N . GLN A 1 84 ? 5.639 -8.454 -9.826 1.00 83.75 84 GLN A N 1
ATOM 630 C CA . GLN A 1 84 ? 4.804 -9.528 -9.285 1.00 83.75 84 GLN A CA 1
ATOM 631 C C . GLN A 1 84 ? 4.136 -9.114 -7.972 1.00 83.75 84 GLN A C 1
ATOM 633 O O . GLN A 1 84 ? 2.934 -9.314 -7.791 1.00 83.75 84 GLN A O 1
ATOM 638 N N . LYS A 1 85 ? 4.888 -8.473 -7.070 1.00 83.50 85 LYS A N 1
ATOM 639 C CA . LYS A 1 85 ? 4.340 -7.965 -5.808 1.00 83.50 85 LYS A CA 1
ATOM 640 C C . LYS A 1 85 ? 3.297 -6.872 -6.048 1.00 83.50 85 LYS A C 1
ATOM 642 O O . LYS A 1 85 ? 2.241 -6.903 -5.425 1.00 83.50 85 LYS A O 1
ATOM 647 N N . LEU A 1 86 ? 3.537 -5.954 -6.981 1.00 84.69 86 LEU A N 1
ATOM 648 C CA . LEU A 1 86 ? 2.594 -4.889 -7.326 1.00 84.69 86 LEU A CA 1
ATOM 649 C C . LEU A 1 86 ? 1.325 -5.406 -8.002 1.00 84.69 86 LEU A C 1
ATOM 651 O O . LEU A 1 86 ? 0.251 -4.868 -7.743 1.00 84.69 86 LEU A O 1
ATOM 655 N N . ALA A 1 87 ? 1.424 -6.466 -8.804 1.00 83.19 87 ALA A N 1
ATOM 656 C CA . ALA A 1 87 ? 0.262 -7.106 -9.413 1.00 83.19 87 ALA A CA 1
ATOM 657 C C . ALA A 1 87 ? -0.718 -7.646 -8.359 1.00 83.19 87 ALA A C 1
ATOM 659 O O . ALA A 1 87 ? -1.927 -7.530 -8.544 1.00 83.19 87 ALA A O 1
ATOM 660 N N . SER A 1 88 ? -0.217 -8.159 -7.226 1.00 84.94 88 SER A N 1
ATOM 661 C CA . SER A 1 88 ? -1.091 -8.653 -6.155 1.00 84.94 88 SER A CA 1
ATOM 662 C C . SER A 1 88 ? -1.972 -7.567 -5.530 1.00 84.94 88 SER A C 1
ATOM 664 O O . SER A 1 88 ? -3.075 -7.873 -5.094 1.00 84.94 88 SER A O 1
ATOM 666 N N . PHE A 1 89 ? -1.578 -6.285 -5.563 1.00 89.19 89 PHE A N 1
ATOM 667 C CA . PHE A 1 89 ? -2.406 -5.194 -5.023 1.00 89.19 89 PHE A CA 1
ATOM 668 C C . PHE A 1 89 ? -3.725 -4.990 -5.778 1.00 89.19 89 PHE A C 1
ATOM 670 O O . PHE A 1 89 ? -4.629 -4.351 -5.246 1.00 89.19 89 PHE A O 1
ATOM 677 N N . ASN A 1 90 ? -3.884 -5.562 -6.976 1.00 89.12 90 ASN A N 1
ATOM 678 C CA . ASN A 1 90 ? -5.177 -5.562 -7.660 1.00 89.12 90 ASN A CA 1
ATOM 679 C C . ASN A 1 90 ? -6.255 -6.281 -6.830 1.00 89.12 90 ASN A C 1
ATOM 681 O O . ASN A 1 90 ? -7.403 -5.846 -6.824 1.00 89.12 90 ASN A O 1
ATOM 685 N N . ASP A 1 91 ? -5.884 -7.318 -6.072 1.00 89.44 91 ASP A N 1
ATOM 686 C CA . ASP A 1 91 ? -6.810 -8.004 -5.166 1.00 89.44 91 ASP A CA 1
ATOM 687 C C . ASP A 1 91 ? -7.265 -7.075 -4.030 1.00 89.44 91 ASP A C 1
ATOM 689 O O . ASP A 1 91 ? -8.431 -7.090 -3.642 1.00 89.44 91 ASP A O 1
ATOM 693 N N . VAL A 1 92 ? -6.369 -6.218 -3.527 1.00 90.50 92 VAL A N 1
ATOM 694 C CA . VAL A 1 92 ? -6.691 -5.221 -2.490 1.00 90.50 92 VAL A CA 1
ATOM 695 C C . VAL A 1 92 ? -7.694 -4.206 -3.015 1.00 90.50 92 VAL A C 1
ATOM 697 O O . VAL A 1 92 ? -8.661 -3.907 -2.319 1.00 90.50 92 VAL A O 1
ATOM 700 N N . ASP A 1 93 ? -7.512 -3.722 -4.246 1.00 90.88 93 ASP A N 1
ATOM 701 C CA . ASP A 1 93 ? -8.447 -2.770 -4.852 1.00 90.88 93 ASP A CA 1
ATOM 702 C C . ASP A 1 93 ? -9.848 -3.381 -5.004 1.00 90.88 93 ASP A C 1
ATOM 704 O O . ASP A 1 93 ? -10.851 -2.703 -4.780 1.00 90.88 93 ASP A O 1
ATOM 708 N N . VAL A 1 94 ? -9.936 -4.669 -5.356 1.00 91.81 94 VAL A N 1
ATOM 709 C CA . VAL A 1 94 ? -11.217 -5.390 -5.447 1.00 91.81 94 VAL A CA 1
ATOM 710 C C . VAL A 1 94 ? -11.882 -5.489 -4.073 1.00 91.81 94 VAL A C 1
ATOM 712 O O . VAL A 1 94 ? -13.069 -5.179 -3.943 1.00 91.81 94 VAL A O 1
ATOM 715 N N . ILE A 1 95 ? -11.125 -5.866 -3.039 1.00 93.06 95 ILE A N 1
ATOM 716 C CA . ILE A 1 95 ? -11.619 -5.925 -1.655 1.00 93.06 95 ILE A CA 1
ATOM 717 C C . ILE A 1 95 ? -12.106 -4.542 -1.204 1.00 93.06 95 ILE A C 1
ATOM 719 O O . ILE A 1 95 ? -13.183 -4.425 -0.620 1.00 93.06 95 ILE A O 1
ATOM 723 N N . GLU A 1 96 ? -11.354 -3.483 -1.504 1.00 90.38 96 GLU A N 1
ATOM 724 C CA . GLU A 1 96 ? -11.703 -2.104 -1.158 1.00 90.38 96 GLU A CA 1
ATOM 725 C C . GLU A 1 96 ? -12.990 -1.649 -1.855 1.00 90.38 96 GLU A C 1
ATOM 727 O O . GLU A 1 96 ? -13.882 -1.083 -1.218 1.00 90.38 96 GLU A O 1
ATOM 732 N N . GLN A 1 97 ? -13.142 -1.940 -3.148 1.00 91.88 97 GLN A N 1
ATOM 733 C CA . GLN A 1 97 ? -14.372 -1.632 -3.873 1.00 91.88 97 GLN A CA 1
ATOM 734 C C . GLN A 1 97 ? -15.583 -2.322 -3.240 1.00 91.88 97 GLN A C 1
ATOM 736 O O . GLN A 1 97 ? -16.624 -1.689 -3.068 1.00 91.88 97 GLN A O 1
ATOM 741 N N . GLU A 1 98 ? -15.464 -3.587 -2.840 1.00 92.19 98 GLU A N 1
ATOM 742 C CA . GLU A 1 98 ? -16.539 -4.288 -2.126 1.00 92.19 98 GLU A CA 1
ATOM 743 C C . GLU A 1 98 ? -16.816 -3.692 -0.740 1.00 92.19 98 GLU A C 1
ATOM 745 O O . GLU A 1 98 ? -17.974 -3.647 -0.304 1.00 92.19 98 GLU A O 1
ATOM 750 N N . MET A 1 99 ? -15.782 -3.164 -0.080 1.00 89.19 99 MET A N 1
ATOM 751 C CA . MET A 1 99 ? -15.902 -2.441 1.183 1.00 89.19 99 MET A CA 1
ATOM 752 C C . MET A 1 99 ? -16.783 -1.192 1.021 1.00 89.19 99 MET A C 1
ATOM 754 O O . MET A 1 99 ? -17.683 -0.964 1.823 1.00 89.19 99 MET A O 1
ATOM 758 N N . THR A 1 100 ? -16.599 -0.421 -0.058 1.00 89.00 100 THR A N 1
ATOM 759 C CA . THR A 1 100 ? -17.398 0.797 -0.317 1.00 89.00 100 THR A CA 1
ATOM 760 C C . THR A 1 100 ? -18.863 0.526 -0.664 1.00 89.00 100 THR A C 1
ATOM 762 O O . THR A 1 100 ? -19.720 1.376 -0.433 1.00 89.00 100 THR A O 1
ATOM 765 N N . LYS A 1 101 ? -19.174 -0.660 -1.200 1.00 90.62 101 LYS A N 1
ATOM 766 C CA . LYS A 1 101 ? -20.544 -1.058 -1.573 1.00 90.62 101 LYS A CA 1
ATOM 767 C C . LYS A 1 101 ? -21.364 -1.567 -0.388 1.00 90.62 101 LYS A C 1
ATOM 769 O O . LYS A 1 101 ? -22.575 -1.742 -0.516 1.00 90.62 101 LYS A O 1
ATOM 774 N N . THR A 1 102 ? -20.718 -1.855 0.738 1.00 84.50 102 THR A N 1
ATOM 775 C CA . THR A 1 102 ? -21.336 -2.537 1.876 1.00 84.50 102 THR A CA 1
ATOM 776 C C . THR A 1 102 ? -21.387 -1.604 3.080 1.00 84.50 102 THR A C 1
ATOM 778 O O . THR A 1 102 ? -20.427 -0.902 3.378 1.00 84.50 102 THR A O 1
ATOM 781 N N . ALA A 1 103 ? -22.499 -1.613 3.816 1.00 87.06 103 ALA A N 1
ATOM 782 C CA . ALA A 1 103 ? -22.568 -0.937 5.107 1.00 87.06 103 ALA A CA 1
ATOM 783 C C . ALA A 1 103 ? -21.699 -1.701 6.119 1.00 87.06 103 ALA A C 1
ATOM 785 O O . ALA A 1 103 ? -22.092 -2.757 6.615 1.00 87.06 103 ALA A O 1
ATOM 786 N N . ILE A 1 104 ? -20.498 -1.191 6.379 1.00 88.88 104 ILE A N 1
ATOM 787 C CA . ILE A 1 104 ? -19.518 -1.801 7.283 1.00 88.88 104 ILE A CA 1
ATOM 788 C C . ILE A 1 104 ? -19.443 -0.948 8.549 1.00 88.88 104 ILE A C 1
ATOM 790 O O . ILE A 1 104 ? -19.404 0.281 8.444 1.00 88.88 104 ILE A O 1
ATOM 794 N N . PRO A 1 105 ? -19.434 -1.558 9.749 1.00 88.00 105 PRO A N 1
ATOM 795 C CA . PRO A 1 105 ? -19.323 -0.800 10.988 1.00 88.00 105 PRO A CA 1
ATOM 796 C C . PRO A 1 105 ? -18.033 0.039 11.005 1.00 88.00 105 PRO A C 1
ATOM 798 O O . PRO A 1 105 ? -17.035 -0.355 10.403 1.00 88.00 105 PRO A O 1
ATOM 801 N N . PRO A 1 106 ? -17.984 1.183 11.700 1.00 91.44 106 PRO A N 1
ATOM 802 C CA . PRO A 1 106 ? -16.732 1.900 11.941 1.00 91.44 106 PRO A CA 1
ATOM 803 C C . PRO A 1 106 ? -15.687 0.996 12.605 1.00 91.44 106 PRO A C 1
ATOM 805 O O . PRO A 1 106 ? -16.033 0.171 13.449 1.00 91.44 106 PRO A O 1
ATOM 808 N N . ILE A 1 107 ? -14.409 1.130 12.231 1.00 92.19 107 ILE A N 1
ATOM 809 C CA . ILE A 1 107 ? -13.343 0.256 12.757 1.00 92.19 107 ILE A CA 1
ATOM 810 C C . ILE A 1 107 ? -13.199 0.380 14.276 1.00 92.19 107 ILE A C 1
ATOM 812 O O . ILE A 1 107 ? -13.021 -0.627 14.952 1.00 92.19 107 ILE A O 1
ATOM 816 N N . CYS A 1 108 ? -13.382 1.587 14.817 1.00 94.88 108 CYS A N 1
ATOM 817 C CA . CYS A 1 108 ? -13.326 1.842 16.252 1.00 94.88 108 CYS A CA 1
ATOM 818 C C . CYS A 1 108 ? -14.383 1.060 17.037 1.00 94.88 108 CYS A C 1
ATOM 820 O O . CYS A 1 108 ? -14.105 0.631 18.150 1.00 94.88 108 CYS A O 1
ATOM 822 N N . ASN A 1 109 ? -15.549 0.777 16.446 1.00 94.00 109 ASN A N 1
ATOM 823 C CA . ASN A 1 109 ? -16.614 0.039 17.132 1.00 94.00 109 ASN A CA 1
ATOM 824 C C . ASN A 1 109 ? -16.279 -1.440 17.329 1.00 94.00 109 ASN A C 1
ATOM 826 O O . ASN A 1 109 ? -16.824 -2.064 18.231 1.00 94.00 109 ASN A O 1
ATOM 830 N N . ILE A 1 110 ? -15.403 -1.981 16.483 1.00 94.12 110 ILE A N 1
ATOM 831 C CA . ILE A 1 110 ? -15.017 -3.395 16.487 1.00 94.12 110 ILE A CA 1
ATOM 832 C C . ILE A 1 110 ? -13.556 -3.592 16.913 1.00 94.12 110 ILE A C 1
ATOM 834 O O . ILE A 1 110 ? -13.062 -4.714 16.941 1.00 94.12 110 ILE A O 1
ATOM 838 N N . ILE A 1 111 ? -12.820 -2.520 17.236 1.00 94.56 111 ILE A N 1
ATOM 839 C CA . ILE A 1 111 ? -11.355 -2.556 17.395 1.00 94.56 111 ILE A CA 1
ATOM 840 C C . ILE A 1 111 ? -10.884 -3.520 18.491 1.00 94.56 111 ILE A C 1
ATOM 842 O O . ILE A 1 111 ? -9.801 -4.095 18.364 1.00 94.56 111 ILE A O 1
ATOM 846 N N . CYS A 1 112 ? -11.708 -3.735 19.520 1.00 94.50 112 CYS A N 1
ATOM 847 C CA . CYS A 1 112 ? -11.445 -4.656 20.627 1.00 94.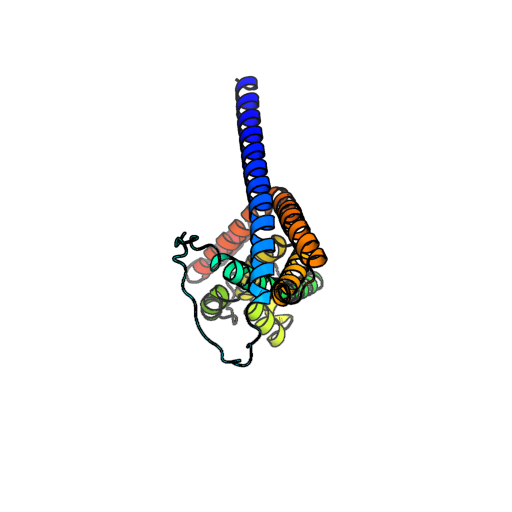50 112 CYS A CA 1
ATOM 848 C C . CYS A 1 112 ? -12.125 -6.024 20.481 1.00 94.50 112 CYS A C 1
ATOM 850 O O . CYS A 1 112 ? -11.987 -6.858 21.376 1.00 94.50 112 CYS A O 1
ATOM 852 N N . ASP A 1 113 ? -12.829 -6.285 19.379 1.00 94.00 113 ASP A N 1
ATOM 853 C CA . ASP A 1 113 ? -13.478 -7.575 19.180 1.00 94.00 113 ASP A CA 1
ATOM 854 C C . ASP A 1 113 ? -12.439 -8.692 19.007 1.00 94.00 113 ASP A C 1
ATOM 856 O O . ASP A 1 113 ? -11.306 -8.496 18.514 1.00 94.00 113 ASP A O 1
ATOM 860 N N . GLN A 1 114 ? -12.848 -9.895 19.423 1.00 87.94 114 GLN A N 1
ATOM 861 C CA . GLN A 1 114 ? -12.105 -11.111 19.126 1.00 87.94 114 GLN A CA 1
ATOM 862 C C . GLN A 1 114 ? -11.984 -11.258 17.614 1.00 87.94 114 GLN A C 1
ATOM 864 O O . GLN A 1 114 ? -12.909 -10.973 16.860 1.00 87.94 114 GLN A O 1
ATOM 869 N N . SER A 1 115 ? -10.810 -11.689 17.179 1.00 84.75 115 SER A N 1
ATOM 870 C CA . SER A 1 115 ? -10.483 -11.774 15.766 1.00 84.75 115 SER A CA 1
ATOM 871 C C . SER A 1 115 ? -10.110 -13.205 15.425 1.00 84.75 115 SER A C 1
ATOM 873 O O . SER A 1 115 ? -9.257 -13.801 16.088 1.00 84.75 115 SER A O 1
ATOM 875 N N . ALA A 1 116 ? -10.773 -13.732 14.400 1.00 80.38 116 ALA A N 1
ATOM 876 C CA . ALA A 1 116 ? -10.462 -15.017 13.786 1.00 80.38 116 ALA A CA 1
ATOM 877 C C . ALA A 1 116 ? -9.282 -14.890 12.811 1.00 80.38 116 ALA A C 1
ATOM 879 O O . ALA A 1 116 ? -8.618 -15.875 12.495 1.00 80.38 116 ALA A O 1
ATOM 880 N N . PHE A 1 117 ? -8.982 -13.667 12.370 1.00 77.81 117 PHE A N 1
ATOM 881 C CA . PHE A 1 117 ? -7.794 -13.353 11.598 1.00 77.81 117 PHE A CA 1
ATOM 882 C C . PHE A 1 117 ? -6.549 -13.417 12.490 1.00 77.81 117 PHE A C 1
ATOM 884 O O . PHE A 1 117 ? -6.253 -12.513 13.281 1.00 77.81 117 PHE A O 1
ATOM 891 N N . ASP A 1 118 ? -5.767 -14.488 12.367 1.00 72.50 118 ASP A N 1
ATOM 892 C CA . ASP A 1 118 ? -4.485 -14.561 13.062 1.00 72.50 118 ASP A CA 1
ATOM 893 C C . ASP A 1 118 ? -3.464 -13.613 12.418 1.00 72.50 118 ASP A C 1
ATOM 895 O O . ASP A 1 118 ? -2.699 -13.987 11.534 1.00 72.50 118 ASP A O 1
ATOM 899 N N . PHE A 1 119 ? -3.437 -12.369 12.900 1.00 58.31 119 PHE A N 1
ATOM 900 C CA . PHE A 1 119 ? -2.469 -11.365 12.466 1.00 58.31 119 PHE A CA 1
ATOM 901 C C . PHE A 1 119 ? -1.016 -11.731 12.798 1.00 58.31 119 PHE A C 1
ATOM 903 O O . PHE A 1 119 ? -0.139 -11.115 12.225 1.00 58.31 119 PHE A O 1
ATOM 910 N N . ARG A 1 120 ? -0.704 -12.697 13.681 1.00 52.53 120 ARG A N 1
ATOM 911 C CA . ARG A 1 120 ? 0.695 -13.098 13.951 1.00 52.53 120 ARG A CA 1
ATOM 912 C C . ARG A 1 120 ? 1.195 -14.154 12.968 1.00 52.53 120 ARG A C 1
ATOM 914 O O . ARG A 1 120 ? 2.323 -14.034 12.491 1.00 52.53 120 ARG A O 1
ATOM 921 N N . ALA A 1 121 ? 0.351 -15.120 12.595 1.00 55.53 121 ALA A N 1
ATOM 922 C CA . ALA A 1 121 ? 0.581 -15.934 11.397 1.00 55.53 121 ALA A CA 1
ATOM 923 C C . ALA A 1 121 ? 0.628 -15.039 10.146 1.00 55.53 121 ALA A C 1
ATOM 925 O O . ALA A 1 121 ? 1.509 -15.194 9.298 1.00 55.53 121 ALA A O 1
ATOM 926 N N . ALA A 1 122 ? -0.237 -14.019 10.106 1.00 49.44 122 ALA A N 1
ATOM 927 C CA . ALA A 1 122 ? -0.182 -12.975 9.101 1.00 49.44 122 ALA A CA 1
ATOM 928 C C . ALA A 1 122 ? 1.051 -12.081 9.232 1.00 49.44 122 ALA A C 1
ATO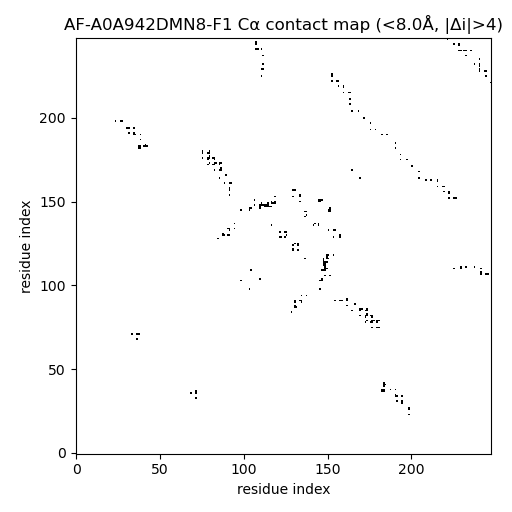M 930 O O . ALA A 1 122 ? 1.491 -11.654 8.202 1.00 49.44 122 ALA A O 1
ATOM 931 N N . GLU A 1 123 ? 1.646 -11.775 10.390 1.00 48.28 123 GLU A N 1
ATOM 932 C CA . GLU A 1 123 ? 2.838 -10.903 10.506 1.00 48.28 123 GLU A CA 1
ATOM 933 C C . GLU A 1 123 ? 4.076 -11.601 9.943 1.00 48.28 123 GLU A C 1
ATOM 935 O O . GLU A 1 123 ? 4.901 -10.970 9.280 1.00 48.28 123 GLU A O 1
ATOM 940 N N . GLY A 1 124 ? 4.184 -12.914 10.173 1.00 53.53 124 GLY A N 1
ATOM 941 C CA . GLY A 1 124 ? 5.181 -13.766 9.526 1.00 53.53 124 GLY A CA 1
ATOM 942 C C . GLY A 1 124 ? 4.980 -13.809 8.011 1.00 53.53 124 GLY A C 1
ATOM 943 O O . GLY A 1 124 ? 5.906 -13.503 7.263 1.00 53.53 124 GLY A O 1
ATOM 944 N N . ALA A 1 125 ? 3.752 -14.080 7.559 1.00 49.91 125 ALA A N 1
ATOM 945 C CA . ALA A 1 125 ? 3.396 -14.083 6.139 1.00 49.91 125 ALA A CA 1
ATOM 946 C C . ALA A 1 125 ? 3.371 -12.676 5.498 1.00 49.91 125 ALA A C 1
ATOM 948 O O . ALA A 1 125 ? 3.584 -12.545 4.301 1.00 49.91 125 ALA A O 1
ATOM 949 N N . ALA A 1 126 ? 3.176 -11.606 6.269 1.00 46.47 126 ALA A N 1
ATOM 950 C CA . ALA A 1 126 ? 3.083 -10.203 5.847 1.00 46.47 126 ALA A CA 1
ATOM 951 C C . ALA A 1 126 ? 4.453 -9.571 5.675 1.00 46.47 126 ALA A C 1
ATOM 953 O O . ALA A 1 126 ? 4.582 -8.583 4.952 1.00 46.47 126 ALA A O 1
ATOM 954 N N . ARG A 1 127 ? 5.494 -10.138 6.295 1.00 52.38 127 ARG A N 1
ATOM 955 C CA 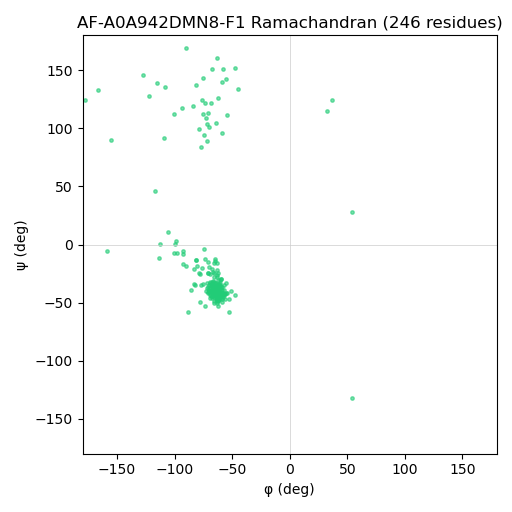. ARG A 1 127 ? 6.870 -9.822 5.902 1.00 52.38 127 ARG A CA 1
ATOM 956 C C . ARG A 1 127 ? 7.143 -10.254 4.465 1.00 52.38 127 ARG A C 1
ATOM 958 O O . ARG A 1 127 ? 7.849 -9.545 3.752 1.00 52.38 127 ARG A O 1
ATOM 965 N N . GLU A 1 128 ? 6.550 -11.361 4.024 1.00 62.22 128 GLU A N 1
ATOM 966 C CA . GLU A 1 128 ? 6.747 -11.883 2.671 1.00 62.22 128 GLU A CA 1
ATOM 967 C C . GLU A 1 128 ? 5.731 -11.280 1.685 1.00 62.22 128 GLU A C 1
ATOM 969 O O . GLU A 1 128 ? 6.123 -10.594 0.731 1.00 62.22 128 GLU A O 1
ATOM 974 N N . ASN A 1 129 ? 4.427 -11.444 1.939 1.00 71.12 129 ASN A N 1
ATOM 975 C CA . ASN A 1 129 ? 3.349 -10.926 1.101 1.00 71.12 129 ASN A CA 1
ATOM 976 C C . ASN A 1 129 ? 2.010 -10.704 1.863 1.00 71.12 129 ASN A C 1
ATOM 978 O O . ASN A 1 129 ? 1.152 -11.589 1.886 1.00 71.12 129 ASN A O 1
ATOM 982 N N . PRO A 1 130 ? 1.776 -9.507 2.439 1.00 73.62 130 PRO A N 1
ATOM 983 C CA . PRO A 1 130 ? 0.558 -9.212 3.206 1.00 73.62 130 PRO A CA 1
ATOM 984 C C . PRO A 1 130 ? -0.706 -9.234 2.342 1.00 73.62 130 PRO A C 1
ATOM 986 O O . PRO A 1 130 ? -1.794 -9.536 2.826 1.00 73.62 130 PRO A O 1
ATOM 989 N N . VAL A 1 131 ? -0.556 -8.936 1.051 1.00 83.38 131 VAL A N 1
ATOM 990 C CA . VAL A 1 131 ? -1.663 -8.845 0.105 1.00 83.38 131 VAL A CA 1
ATOM 991 C C . VAL A 1 131 ? -2.283 -10.213 -0.161 1.00 83.38 131 VAL A C 1
ATOM 993 O O . VAL A 1 131 ? -3.505 -10.340 -0.140 1.00 83.38 131 VAL A O 1
ATOM 996 N N . LEU A 1 132 ? -1.457 -11.245 -0.359 1.00 83.00 132 LEU A N 1
ATOM 997 C CA . LEU A 1 132 ? -1.952 -12.605 -0.587 1.00 83.00 132 LEU A CA 1
ATOM 998 C C . LEU A 1 132 ? -2.767 -13.110 0.603 1.00 83.00 132 LEU A C 1
ATOM 1000 O O . LEU A 1 132 ? -3.856 -13.638 0.416 1.00 83.00 132 LEU A O 1
ATOM 1004 N N . TYR A 1 133 ? -2.289 -12.876 1.824 1.00 83.38 133 TYR A N 1
ATOM 1005 C CA . TYR A 1 133 ? -2.988 -13.330 3.024 1.00 83.38 133 TYR A CA 1
ATOM 1006 C C . TYR A 1 133 ? -4.342 -12.628 3.215 1.00 83.38 133 TYR A C 1
ATOM 1008 O O . TYR A 1 133 ? -5.337 -13.268 3.553 1.00 83.38 133 TYR A O 1
ATOM 1016 N N . LEU A 1 134 ? -4.404 -11.319 2.945 1.00 88.25 134 LEU A N 1
ATOM 1017 C CA . LEU A 1 134 ? -5.667 -10.574 2.927 1.00 88.25 134 LEU A CA 1
ATOM 1018 C C . LEU A 1 134 ? -6.622 -11.102 1.850 1.00 88.25 134 LEU A C 1
ATOM 1020 O O . LEU A 1 134 ? -7.800 -11.318 2.127 1.00 88.25 134 LEU A O 1
ATOM 1024 N N . SER A 1 135 ? -6.108 -11.338 0.641 1.00 90.38 135 SER A N 1
ATOM 1025 C CA . SER A 1 135 ? -6.869 -11.894 -0.480 1.00 90.38 135 SER A CA 1
ATOM 1026 C C . SER A 1 135 ? -7.449 -13.265 -0.138 1.00 90.38 135 SER A C 1
ATOM 1028 O O . SER A 1 135 ? -8.642 -13.498 -0.322 1.00 90.38 135 SER A O 1
ATOM 1030 N N . ASP A 1 136 ? -6.648 -14.157 0.439 1.00 89.75 136 ASP A N 1
ATOM 1031 C CA . ASP A 1 136 ? -7.071 -15.518 0.756 1.00 89.75 136 ASP A CA 1
ATOM 1032 C C . ASP A 1 136 ? -8.067 -15.569 1.916 1.00 89.75 136 ASP A C 1
ATOM 1034 O O . ASP A 1 136 ? -9.079 -16.265 1.814 1.00 89.75 136 ASP A O 1
ATOM 1038 N N . PHE A 1 137 ? -7.856 -14.782 2.975 1.00 90.31 137 PHE A N 1
ATOM 1039 C CA . PHE A 1 137 ? -8.837 -14.670 4.055 1.00 90.31 137 PHE A CA 1
ATOM 1040 C C . PHE A 1 137 ? -10.168 -14.103 3.544 1.00 90.31 137 PHE A C 1
ATOM 1042 O O . PHE A 1 137 ? -11.233 -14.628 3.866 1.00 90.31 137 PHE A O 1
ATOM 1049 N N . TYR A 1 138 ? -10.125 -13.081 2.684 1.00 93.31 138 TYR A N 1
ATOM 1050 C CA . TYR A 1 138 ? -11.331 -12.528 2.073 1.00 93.31 138 TYR A CA 1
ATOM 1051 C C . TYR A 1 138 ? -12.0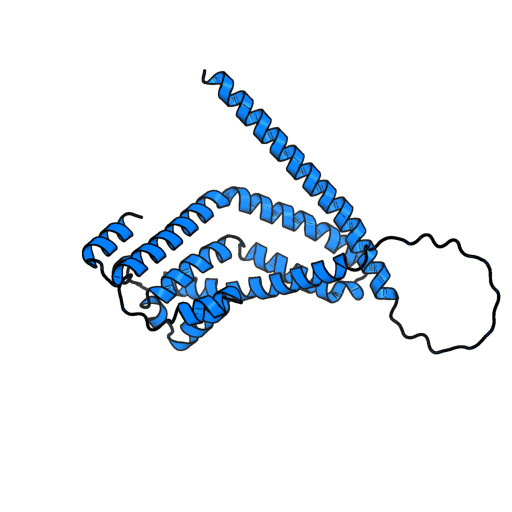39 -13.533 1.155 1.00 93.31 138 TYR A C 1
ATOM 1053 O O . TYR A 1 138 ? -13.263 -13.615 1.177 1.00 93.31 138 TYR A O 1
ATOM 1061 N N . LYS A 1 139 ? -11.311 -14.339 0.374 1.00 92.69 139 LYS A N 1
ATOM 1062 C CA . LYS A 1 139 ? -11.917 -15.402 -0.449 1.00 92.69 139 LYS A CA 1
ATOM 1063 C C . LYS A 1 139 ? -12.641 -16.452 0.400 1.00 92.69 139 LYS A C 1
ATOM 1065 O O . LYS A 1 139 ? -13.650 -16.986 -0.052 1.00 92.69 139 LYS A O 1
ATOM 1070 N N . GLN A 1 140 ? -12.138 -16.744 1.601 1.00 92.56 140 GLN A N 1
ATOM 1071 C CA . GLN A 1 140 ? -12.732 -17.723 2.518 1.00 92.56 140 GLN A CA 1
ATOM 1072 C C . GLN A 1 140 ? -13.952 -17.161 3.260 1.00 92.56 140 GLN A C 1
ATOM 1074 O O . GLN A 1 140 ? -15.012 -17.783 3.271 1.00 92.56 140 GLN A O 1
ATOM 1079 N N . GLU A 1 141 ? -13.823 -15.971 3.848 1.00 93.31 141 GLU A N 1
ATOM 1080 C CA . GLU A 1 141 ? -14.848 -15.374 4.719 1.00 93.31 141 GLU A CA 1
ATOM 1081 C C . GLU A 1 141 ? -15.835 -14.460 3.972 1.00 93.31 141 GLU A C 1
ATOM 1083 O O . GLU A 1 141 ? -16.910 -14.103 4.476 1.00 93.31 141 GLU A O 1
ATOM 1088 N N . GLY A 1 142 ? -15.480 -14.039 2.758 1.00 93.31 142 GLY A N 1
ATOM 1089 C CA . GLY A 1 142 ? -16.213 -13.054 1.977 1.00 93.31 142 GLY A CA 1
ATOM 1090 C C . GLY A 1 142 ? -16.429 -11.765 2.767 1.00 93.31 142 GLY A C 1
ATOM 1091 O O . GLY A 1 142 ? -15.538 -11.231 3.426 1.00 93.31 142 GLY A O 1
ATOM 1092 N N . ARG A 1 143 ? -17.669 -11.272 2.762 1.00 91.75 143 ARG A N 1
ATOM 1093 C CA . ARG A 1 143 ? -18.041 -10.034 3.466 1.00 91.75 143 ARG A CA 1
ATOM 1094 C C . ARG A 1 143 ? -17.877 -10.110 4.984 1.00 91.75 143 ARG A C 1
ATOM 1096 O O . ARG A 1 143 ? -17.754 -9.061 5.612 1.00 91.75 143 ARG A O 1
ATOM 1103 N N . ARG A 1 144 ? -17.866 -11.309 5.582 1.00 92.25 144 ARG A N 1
ATOM 1104 C CA . ARG A 1 144 ? -17.658 -11.459 7.032 1.00 92.25 144 ARG A CA 1
ATOM 1105 C C . ARG A 1 144 ? -16.256 -11.027 7.449 1.00 92.25 144 ARG A C 1
ATOM 1107 O O . ARG A 1 144 ? -16.100 -10.562 8.572 1.00 92.25 144 ARG A O 1
ATOM 1114 N N . ALA A 1 145 ? -15.285 -11.059 6.532 1.00 93.00 145 ALA A N 1
ATOM 1115 C CA . ALA A 1 145 ? -13.939 -10.558 6.786 1.00 93.00 145 ALA A CA 1
ATOM 1116 C C . ALA A 1 145 ? -13.934 -9.094 7.254 1.00 93.00 145 ALA A C 1
ATOM 1118 O O . ALA A 1 145 ? -13.132 -8.720 8.101 1.00 93.00 145 ALA A O 1
ATOM 1119 N N . PHE A 1 146 ? -14.866 -8.261 6.775 1.00 93.25 146 PHE A N 1
ATOM 1120 C CA . PHE A 1 146 ? -14.957 -6.856 7.185 1.00 93.25 146 PHE A CA 1
ATOM 1121 C C . PHE A 1 146 ? -15.443 -6.652 8.626 1.00 93.25 146 PHE A C 1
ATOM 1123 O O . PHE A 1 146 ? -15.298 -5.558 9.169 1.00 93.25 146 PHE A O 1
ATOM 1130 N N . ALA A 1 147 ? -16.024 -7.672 9.257 1.00 92.62 147 ALA A N 1
ATOM 1131 C CA . ALA A 1 147 ? -16.326 -7.627 10.683 1.00 92.62 147 ALA A CA 1
ATOM 1132 C C . ALA A 1 147 ? -15.092 -7.957 11.538 1.00 92.62 147 ALA A C 1
ATOM 1134 O O . ALA A 1 147 ? -15.112 -7.708 12.738 1.00 92.62 147 ALA A O 1
ATOM 1135 N N . ASP A 1 148 ? -14.020 -8.487 10.939 1.00 93.12 148 ASP A N 1
ATOM 1136 C CA . ASP A 1 148 ? -12.800 -8.803 11.665 1.00 93.12 148 ASP A CA 1
ATOM 1137 C C . ASP A 1 148 ? -11.902 -7.552 11.801 1.00 93.12 148 ASP A C 1
ATOM 1139 O O . ASP A 1 148 ? -11.442 -6.979 10.802 1.00 93.12 148 ASP A O 1
ATOM 1143 N N . PRO A 1 149 ? -11.614 -7.107 13.034 1.00 92.38 149 PRO A N 1
ATOM 1144 C CA . PRO A 1 149 ? -10.830 -5.898 13.259 1.00 92.38 149 PRO A CA 1
ATOM 1145 C C . PRO A 1 149 ? -9.355 -6.019 12.863 1.00 92.38 149 PRO A C 1
ATOM 1147 O O . PRO A 1 149 ? -8.777 -5.034 12.401 1.00 92.38 149 PRO A O 1
ATOM 1150 N N . LYS A 1 150 ? -8.718 -7.194 13.002 1.00 90.00 150 LYS A N 1
ATOM 1151 C CA . LYS A 1 150 ? -7.315 -7.357 12.580 1.00 90.00 150 LYS A CA 1
ATOM 1152 C C . LYS A 1 150 ? -7.210 -7.377 11.062 1.00 90.00 150 LYS A C 1
ATOM 1154 O O . LYS A 1 150 ? -6.298 -6.750 10.527 1.00 90.00 150 LYS A O 1
ATOM 1159 N N . PHE A 1 151 ? -8.146 -8.037 10.380 1.00 92.06 151 PHE A N 1
ATOM 1160 C CA . PHE A 1 151 ? -8.233 -7.993 8.920 1.00 92.06 151 PHE A CA 1
ATOM 1161 C C . PHE A 1 151 ? -8.356 -6.548 8.426 1.00 92.06 151 PHE A C 1
ATOM 1163 O O . PHE A 1 151 ? -7.613 -6.132 7.539 1.00 92.06 151 PHE A O 1
ATOM 1170 N N . ARG A 1 152 ? -9.234 -5.744 9.039 1.00 92.00 152 ARG A N 1
ATOM 1171 C CA . ARG A 1 152 ? -9.413 -4.340 8.643 1.00 92.00 152 ARG A CA 1
ATOM 1172 C C . ARG A 1 152 ? -8.193 -3.466 8.890 1.00 92.00 152 ARG A C 1
ATOM 1174 O O . ARG A 1 152 ? -7.847 -2.676 8.019 1.00 92.00 152 ARG A O 1
ATOM 1181 N N . LEU A 1 153 ? -7.512 -3.622 10.023 1.00 89.94 153 LEU A N 1
ATOM 1182 C CA . LEU A 1 153 ? -6.263 -2.895 10.280 1.00 89.94 153 LEU A CA 1
ATOM 1183 C C . LEU A 1 153 ? -5.156 -3.289 9.293 1.00 89.94 153 LEU A C 1
ATOM 1185 O O . LEU A 1 153 ? -4.420 -2.430 8.801 1.00 89.94 153 LEU A O 1
ATOM 1189 N N . ALA A 1 154 ? -5.057 -4.579 8.970 1.00 88.62 154 ALA A N 1
ATOM 1190 C CA . ALA A 1 154 ? -4.126 -5.089 7.972 1.00 88.62 154 ALA A CA 1
ATOM 1191 C C . ALA A 1 154 ? -4.439 -4.539 6.569 1.00 88.62 154 ALA A C 1
ATOM 1193 O O . ALA A 1 154 ? -3.523 -4.138 5.844 1.00 88.62 154 ALA A O 1
ATOM 1194 N N . LEU A 1 155 ? -5.724 -4.472 6.208 1.00 90.62 155 LEU A N 1
ATOM 1195 C CA . LEU A 1 155 ? -6.192 -3.905 4.948 1.00 90.62 155 LEU A CA 1
ATOM 1196 C C . LEU A 1 155 ? -5.866 -2.411 4.848 1.00 90.62 155 LEU A C 1
ATOM 1198 O O . LEU A 1 155 ? -5.287 -2.008 3.847 1.00 90.62 155 LEU A O 1
ATOM 1202 N N . GLU A 1 156 ? -6.139 -1.610 5.883 1.00 88.81 156 GLU A N 1
ATOM 1203 C CA . GLU A 1 156 ? -5.802 -0.174 5.889 1.00 88.81 156 GLU A CA 1
ATOM 1204 C C . GLU A 1 156 ? -4.290 0.064 5.785 1.00 88.81 156 GLU A C 1
ATOM 1206 O O . GLU A 1 156 ? -3.836 0.902 5.008 1.00 88.81 156 GLU A O 1
ATOM 1211 N N . THR A 1 157 ? -3.484 -0.730 6.493 1.00 85.38 157 THR A N 1
ATOM 1212 C CA . THR A 1 157 ? -2.018 -0.654 6.386 1.00 85.38 157 THR A CA 1
ATOM 1213 C C . THR A 1 157 ? -1.554 -0.983 4.965 1.00 85.38 157 THR A C 1
ATOM 1215 O O . THR A 1 157 ? -0.711 -0.293 4.395 1.00 85.38 157 THR A O 1
ATOM 1218 N N . THR A 1 158 ? -2.132 -2.022 4.362 1.00 85.94 158 THR A N 1
ATOM 1219 C CA . THR A 1 158 ? -1.826 -2.439 2.986 1.00 85.94 158 THR A CA 1
ATOM 1220 C C . THR A 1 158 ? -2.293 -1.403 1.966 1.00 85.94 158 THR A C 1
ATOM 1222 O O . THR A 1 158 ? -1.609 -1.161 0.971 1.00 85.94 158 THR A O 1
ATOM 1225 N N . ARG A 1 159 ? -3.416 -0.733 2.232 1.00 86.94 159 ARG A N 1
ATOM 1226 C CA . ARG A 1 159 ? -3.974 0.323 1.389 1.00 86.94 159 ARG A CA 1
ATOM 1227 C C . ARG A 1 159 ? -3.033 1.507 1.260 1.00 86.94 159 ARG A C 1
ATOM 1229 O O . ARG A 1 159 ? -2.887 1.999 0.153 1.00 86.94 159 ARG A O 1
ATOM 1236 N N . VAL A 1 160 ? -2.309 1.890 2.315 1.00 83.81 160 VAL A N 1
ATOM 1237 C CA . VAL A 1 160 ? -1.259 2.926 2.219 1.00 83.81 160 VAL A CA 1
ATOM 1238 C C . VAL A 1 160 ? -0.224 2.564 1.143 1.00 83.81 160 VAL A C 1
ATOM 1240 O O . VAL A 1 160 ? 0.163 3.414 0.340 1.00 83.81 160 VAL A O 1
ATOM 1243 N N . TYR A 1 161 ? 0.187 1.294 1.066 1.00 79.56 161 TYR A N 1
ATOM 1244 C CA . TYR A 1 161 ? 1.100 0.824 0.019 1.00 79.56 161 TYR A CA 1
ATOM 1245 C C . TYR A 1 161 ? 0.432 0.745 -1.363 1.00 79.56 161 TYR A C 1
ATOM 1247 O O . TYR A 1 161 ? 1.076 1.082 -2.357 1.00 79.56 161 TYR A O 1
ATOM 1255 N N . SER A 1 162 ? -0.843 0.344 -1.446 1.00 84.94 162 SER A N 1
ATOM 1256 C CA . SER A 1 162 ? -1.602 0.368 -2.711 1.00 84.94 162 SER A CA 1
ATOM 1257 C C . SER A 1 162 ? -1.744 1.793 -3.244 1.00 84.94 162 SER A C 1
ATOM 1259 O O . SER A 1 162 ? -1.526 2.058 -4.422 1.00 84.94 162 SER A O 1
ATOM 1261 N N . ASP A 1 163 ? -2.037 2.740 -2.359 1.00 84.88 163 ASP A N 1
ATOM 1262 C CA . ASP A 1 163 ? -2.189 4.150 -2.678 1.00 84.88 163 ASP A CA 1
ATOM 1263 C C . ASP A 1 163 ? -0.876 4.765 -3.152 1.00 84.88 163 ASP A C 1
ATOM 1265 O O . ASP A 1 163 ? -0.878 5.579 -4.078 1.00 84.88 163 ASP A O 1
ATOM 1269 N N . PHE A 1 164 ? 0.251 4.355 -2.567 1.00 82.50 164 PHE A N 1
ATOM 1270 C CA . PHE A 1 164 ? 1.577 4.774 -3.013 1.00 82.50 164 PHE A CA 1
ATOM 1271 C C . PHE A 1 164 ? 1.786 4.486 -4.508 1.00 82.50 164 PHE A C 1
ATOM 1273 O O . PHE A 1 164 ? 2.302 5.331 -5.244 1.00 82.50 164 PHE A O 1
ATOM 1280 N N . PHE A 1 165 ? 1.341 3.319 -4.979 1.00 83.38 165 PHE A N 1
ATOM 1281 C CA . PHE A 1 165 ? 1.422 2.925 -6.381 1.00 83.38 165 PHE A CA 1
ATOM 1282 C C . PHE A 1 165 ? 0.033 2.930 -7.016 1.00 83.38 165 PHE A C 1
ATOM 1284 O O . PHE A 1 165 ? -0.653 1.911 -7.032 1.00 83.38 165 PHE A O 1
ATOM 1291 N N . SER A 1 166 ? -0.359 4.060 -7.617 1.00 84.12 166 SER A N 1
ATOM 1292 C CA . SER A 1 166 ? -1.635 4.146 -8.349 1.00 84.12 166 SER A CA 1
ATOM 1293 C C . SER A 1 166 ? -1.828 2.954 -9.308 1.00 84.12 166 SER A C 1
ATOM 1295 O O . SER A 1 166 ? -0.829 2.453 -9.836 1.00 84.12 166 SER A O 1
ATOM 1297 N N . PRO A 1 167 ? -3.068 2.532 -9.622 1.00 87.69 167 PRO A N 1
ATOM 1298 C CA . PRO A 1 167 ? -3.301 1.433 -10.564 1.00 87.69 167 PRO A CA 1
ATOM 1299 C C . PRO A 1 167 ? -2.550 1.617 -11.892 1.00 87.69 167 PRO A C 1
ATOM 1301 O O . PRO A 1 167 ? -1.916 0.693 -12.395 1.00 87.69 167 PRO A O 1
ATOM 1304 N N . SER A 1 168 ? -2.512 2.854 -12.409 1.00 86.25 168 SER A N 1
ATOM 1305 C CA . SER A 1 168 ? -1.750 3.182 -13.622 1.00 86.25 168 SER A CA 1
ATOM 1306 C C . SER A 1 168 ? -0.239 2.984 -13.453 1.00 86.25 168 SER A C 1
ATOM 1308 O O . SER A 1 168 ? 0.431 2.511 -14.365 1.00 86.25 168 SER A O 1
ATOM 1310 N N . THR A 1 169 ? 0.300 3.316 -12.278 1.00 85.81 169 THR A N 1
ATOM 1311 C CA . THR A 1 169 ? 1.714 3.141 -11.936 1.00 85.81 169 THR A CA 1
ATOM 1312 C C . THR A 1 169 ? 2.063 1.665 -11.808 1.00 85.81 169 THR A C 1
ATOM 1314 O O . THR A 1 169 ? 3.066 1.232 -12.373 1.00 85.81 169 THR A O 1
ATOM 1317 N N . ARG A 1 170 ? 1.231 0.881 -11.111 1.00 88.25 170 ARG A N 1
ATOM 1318 C CA . ARG A 1 170 ? 1.402 -0.573 -10.986 1.00 88.25 170 ARG A CA 1
ATOM 1319 C C . ARG A 1 170 ? 1.411 -1.247 -12.347 1.00 88.25 170 ARG A C 1
ATOM 1321 O O . ARG A 1 170 ? 2.321 -2.023 -12.609 1.00 88.25 170 ARG A O 1
ATOM 1328 N N . GLN A 1 171 ? 0.476 -0.881 -13.224 1.00 88.62 171 GLN A N 1
ATOM 1329 C CA . GLN A 1 171 ? 0.418 -1.398 -14.589 1.00 88.62 171 GLN A CA 1
ATOM 1330 C C . GLN A 1 171 ? 1.694 -1.073 -15.378 1.00 88.62 171 GLN A C 1
ATOM 1332 O O . GLN A 1 171 ? 2.282 -1.961 -15.986 1.00 88.62 171 GLN A O 1
ATOM 1337 N N . THR A 1 172 ? 2.187 0.168 -15.307 1.00 86.81 172 THR A N 1
ATOM 1338 C CA . THR A 1 172 ? 3.452 0.535 -15.966 1.00 86.81 172 THR A CA 1
ATOM 1339 C C . THR A 1 172 ? 4.645 -0.247 -15.401 1.00 86.81 172 THR A C 1
ATOM 1341 O O . THR A 1 172 ? 5.512 -0.666 -16.163 1.00 86.81 172 THR A O 1
ATOM 1344 N N . ILE A 1 173 ? 4.717 -0.464 -14.080 1.00 86.12 173 ILE A N 1
ATOM 1345 C CA . ILE A 1 173 ? 5.789 -1.272 -13.463 1.00 86.12 173 ILE A CA 1
ATOM 1346 C C . ILE A 1 173 ? 5.673 -2.737 -13.872 1.00 86.12 173 ILE A C 1
ATOM 1348 O O . ILE A 1 173 ? 6.688 -3.391 -14.110 1.00 86.12 173 ILE A O 1
ATOM 1352 N N . PHE A 1 174 ? 4.449 -3.236 -13.999 1.00 87.75 174 PHE A N 1
ATOM 1353 C CA . PHE A 1 174 ? 4.181 -4.583 -14.463 1.00 87.75 174 PHE A CA 1
ATOM 1354 C C . PHE A 1 174 ? 4.666 -4.811 -15.894 1.00 87.75 174 PHE A C 1
ATOM 1356 O O . PHE A 1 174 ? 5.474 -5.712 -16.119 1.00 87.75 174 PHE A O 1
ATOM 1363 N N . GLU A 1 175 ? 4.260 -3.948 -16.824 1.00 87.88 175 GLU A N 1
ATOM 1364 C CA . GLU A 1 175 ? 4.715 -3.968 -18.220 1.00 87.88 175 GLU A CA 1
ATOM 1365 C C . GLU A 1 175 ? 6.238 -3.862 -18.314 1.00 87.88 175 GLU A C 1
ATOM 1367 O O . GLU A 1 175 ? 6.875 -4.635 -19.022 1.00 87.88 175 GLU A O 1
ATOM 1372 N N . LEU A 1 176 ? 6.845 -2.966 -17.531 1.00 85.75 176 LEU A N 1
ATOM 1373 C CA . LEU A 1 176 ? 8.295 -2.801 -17.516 1.00 85.75 176 LEU A CA 1
ATOM 1374 C C . LEU A 1 176 ? 9.021 -4.053 -16.998 1.00 85.75 176 LEU A C 1
ATOM 1376 O O . LEU A 1 176 ? 10.068 -4.428 -17.524 1.00 85.75 176 LEU A O 1
ATOM 1380 N N . GLY A 1 177 ? 8.478 -4.704 -15.968 1.00 85.81 177 GLY A N 1
ATOM 1381 C CA . GLY A 1 177 ? 9.014 -5.958 -15.445 1.00 85.81 177 GLY A CA 1
ATOM 1382 C C . GLY A 1 177 ? 8.920 -7.102 -16.458 1.00 85.81 177 GLY A C 1
ATOM 1383 O O . GLY A 1 177 ? 9.848 -7.905 -16.547 1.00 85.81 177 GLY A O 1
ATOM 1384 N N . GLN A 1 178 ? 7.841 -7.158 -17.248 1.00 87.81 178 GLN A N 1
ATOM 1385 C CA . GLN A 1 178 ? 7.717 -8.108 -18.359 1.00 87.81 178 GLN A CA 1
ATOM 1386 C C . GLN A 1 178 ? 8.739 -7.809 -19.461 1.00 87.81 178 GLN A C 1
ATOM 1388 O O . GLN A 1 178 ? 9.503 -8.700 -19.831 1.00 87.81 178 GLN A O 1
ATOM 1393 N N . ASP A 1 179 ? 8.816 -6.553 -19.909 1.00 86.00 179 ASP A N 1
ATOM 1394 C CA . ASP A 1 179 ? 9.777 -6.081 -20.909 1.00 86.00 179 ASP A CA 1
ATOM 1395 C C . ASP A 1 179 ? 11.221 -6.466 -20.506 1.00 86.00 179 ASP A C 1
ATOM 1397 O O . ASP A 1 179 ? 11.970 -7.055 -21.287 1.00 86.00 179 ASP A O 1
ATOM 1401 N N . MET A 1 180 ? 11.614 -6.229 -19.250 1.00 81.06 180 MET A N 1
ATOM 1402 C CA . MET A 1 180 ? 12.950 -6.594 -18.760 1.00 81.06 180 MET A CA 1
ATOM 1403 C C . MET A 1 180 ? 13.208 -8.101 -18.687 1.00 81.06 180 MET A C 1
ATOM 1405 O O . MET A 1 180 ? 14.348 -8.526 -18.894 1.00 81.06 180 MET A O 1
ATOM 1409 N N . GLY A 1 181 ? 12.183 -8.913 -18.422 1.00 81.94 181 GLY A N 1
ATOM 1410 C CA . GLY A 1 181 ? 12.291 -10.374 -18.457 1.00 81.94 181 GLY A CA 1
ATOM 1411 C C . GLY A 1 181 ? 12.652 -10.911 -19.848 1.00 81.94 181 GLY A C 1
ATOM 1412 O O . GLY A 1 181 ? 13.264 -11.972 -19.960 1.00 81.94 181 GLY A O 1
ATOM 1413 N N . HIS A 1 182 ? 12.344 -10.147 -20.900 1.00 85.94 182 HIS A N 1
ATOM 1414 C CA . HIS A 1 182 ? 12.611 -10.492 -22.296 1.00 85.94 182 HIS A CA 1
ATOM 1415 C C . HIS A 1 182 ? 13.778 -9.708 -22.914 1.00 85.94 182 HIS A C 1
ATOM 1417 O O . HIS A 1 182 ? 14.007 -9.805 -24.119 1.00 85.94 182 HIS A O 1
ATOM 1423 N N . ILE A 1 183 ? 14.570 -8.972 -22.124 1.00 81.38 183 ILE A N 1
ATOM 1424 C CA . ILE A 1 183 ? 15.569 -8.034 -22.666 1.00 81.38 183 ILE A CA 1
ATOM 1425 C C . ILE A 1 183 ? 16.637 -8.691 -23.558 1.00 81.38 183 ILE A C 1
ATOM 1427 O O . ILE A 1 183 ? 17.134 -8.070 -24.499 1.00 81.38 183 ILE A O 1
ATOM 1431 N N . GLY A 1 184 ? 16.966 -9.964 -23.312 1.00 80.44 184 GLY A N 1
ATOM 1432 C CA . GLY A 1 184 ? 17.898 -10.732 -24.146 1.00 80.44 184 GLY A CA 1
ATOM 1433 C C . GLY A 1 184 ? 17.369 -11.031 -25.555 1.00 80.44 184 GLY A C 1
ATOM 1434 O O . GLY A 1 184 ? 18.159 -11.272 -26.463 1.00 80.44 184 GLY A O 1
ATOM 1435 N N . GLN A 1 185 ? 16.049 -10.980 -25.745 1.00 86.50 185 GLN A N 1
ATOM 1436 C CA . GLN A 1 185 ? 15.355 -11.256 -27.008 1.00 86.50 185 GLN A CA 1
ATOM 1437 C C . GLN A 1 185 ? 14.945 -9.973 -27.751 1.00 86.50 185 GLN A C 1
ATOM 1439 O O . GLN A 1 185 ? 14.495 -10.047 -28.890 1.00 86.50 185 GLN A O 1
ATOM 1444 N N . MET A 1 186 ? 15.123 -8.803 -27.130 1.00 85.88 186 MET A N 1
ATOM 1445 C CA . MET A 1 186 ? 14.761 -7.511 -27.709 1.00 85.88 186 MET A CA 1
ATOM 1446 C C . MET A 1 186 ? 15.741 -7.051 -28.793 1.00 85.88 186 MET A C 1
ATOM 1448 O O . MET A 1 186 ? 16.966 -7.187 -28.669 1.00 85.88 186 MET A O 1
ATOM 1452 N N . SER A 1 187 ? 15.198 -6.412 -29.824 1.00 89.88 187 SER A N 1
ATOM 1453 C CA . SER A 1 187 ? 15.946 -5.615 -30.795 1.00 89.88 187 SER A CA 1
ATOM 1454 C C . SER A 1 187 ? 16.624 -4.405 -30.134 1.00 89.88 187 SER A C 1
ATOM 1456 O O . SER A 1 187 ? 16.243 -3.959 -29.051 1.00 89.88 187 SER A O 1
ATOM 1458 N N . GLU A 1 188 ? 17.637 -3.829 -30.790 1.00 82.25 188 GLU A N 1
ATOM 1459 C CA . GLU A 1 188 ? 18.317 -2.626 -30.274 1.00 82.25 188 GLU A CA 1
ATOM 1460 C C . GLU A 1 188 ? 17.350 -1.435 -30.132 1.00 82.25 188 GLU A C 1
ATOM 1462 O O . GLU A 1 188 ? 17.432 -0.670 -29.172 1.00 82.25 188 GLU A O 1
ATOM 1467 N N . THR A 1 189 ? 16.374 -1.308 -31.037 1.00 88.19 189 THR A N 1
ATOM 1468 C CA . THR A 1 189 ? 15.341 -0.265 -30.967 1.00 88.19 189 THR A CA 1
ATOM 1469 C C . THR A 1 189 ? 14.440 -0.433 -29.744 1.00 88.19 189 THR A C 1
ATOM 1471 O O . THR A 1 189 ? 14.156 0.550 -29.059 1.00 88.19 189 THR A O 1
ATOM 1474 N N . GLU A 1 190 ? 14.028 -1.662 -29.424 1.00 86.44 190 GLU A N 1
ATOM 1475 C CA . GLU A 1 190 ? 13.226 -1.956 -28.227 1.00 86.44 190 GLU A CA 1
ATOM 1476 C C . GLU A 1 190 ? 14.007 -1.677 -26.944 1.00 86.44 190 GLU A C 1
ATOM 1478 O O . GLU A 1 190 ? 13.463 -1.090 -26.010 1.00 86.44 190 GLU A O 1
ATOM 1483 N N . LYS A 1 191 ? 15.303 -1.999 -26.914 1.00 81.69 191 LYS A N 1
ATOM 1484 C CA . LYS A 1 191 ? 16.178 -1.675 -25.780 1.00 81.69 191 LYS A CA 1
ATOM 1485 C C . LYS A 1 191 ? 16.308 -0.167 -25.573 1.00 81.69 191 LYS A C 1
ATOM 1487 O O . LYS A 1 191 ? 16.176 0.306 -24.445 1.00 81.69 191 LYS A O 1
ATOM 1492 N N . ILE A 1 192 ? 16.500 0.606 -26.644 1.00 82.25 192 ILE A N 1
ATOM 1493 C CA . ILE A 1 192 ? 16.530 2.075 -26.567 1.00 82.25 192 ILE A CA 1
ATOM 1494 C C . ILE A 1 192 ? 15.188 2.607 -26.052 1.00 82.25 192 ILE A C 1
ATOM 1496 O O . ILE A 1 192 ? 15.171 3.421 -25.126 1.00 82.25 192 ILE A O 1
ATOM 1500 N N . ALA A 1 193 ? 14.065 2.113 -26.579 1.00 85.88 193 ALA A N 1
ATOM 1501 C CA .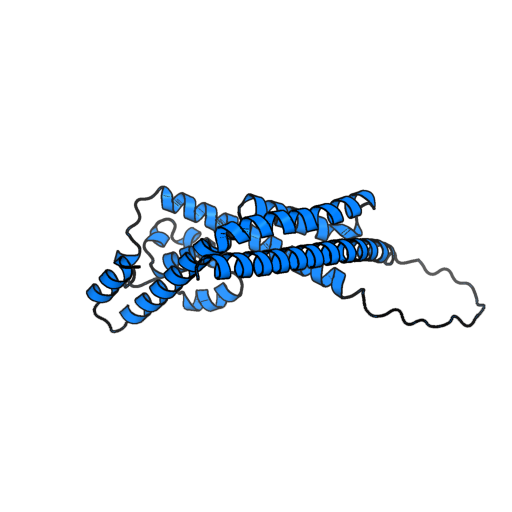 ALA A 1 193 ? 12.739 2.507 -26.112 1.00 85.88 193 ALA A CA 1
ATOM 1502 C C . ALA A 1 193 ? 12.540 2.186 -24.619 1.00 85.88 193 ALA A C 1
ATOM 1504 O O . ALA A 1 193 ? 12.076 3.037 -23.858 1.00 85.88 193 ALA A O 1
ATOM 1505 N N . LEU A 1 194 ? 12.960 1.000 -24.174 1.00 83.88 194 LEU A N 1
ATOM 1506 C CA . LEU A 1 194 ? 12.914 0.581 -22.774 1.00 83.88 194 LEU A CA 1
ATOM 1507 C C . LEU A 1 194 ? 13.770 1.486 -21.876 1.00 83.88 194 LEU A C 1
ATOM 1509 O O . LEU A 1 194 ? 13.322 1.908 -20.807 1.00 83.88 194 LEU A O 1
ATOM 1513 N N . SER A 1 195 ? 14.969 1.852 -22.339 1.00 81.94 195 SER A N 1
ATOM 1514 C CA . SER A 1 195 ? 15.869 2.771 -21.632 1.00 81.94 195 SER A CA 1
ATOM 1515 C C . SER A 1 195 ? 15.271 4.168 -21.450 1.00 81.94 195 SER A C 1
ATOM 1517 O O . SER A 1 195 ? 15.543 4.817 -20.446 1.00 81.94 195 SER A O 1
ATOM 1519 N N . ALA A 1 196 ? 14.424 4.615 -22.382 1.00 85.75 196 ALA A N 1
ATOM 1520 C CA . ALA A 1 196 ? 13.727 5.895 -22.299 1.00 85.75 196 ALA A CA 1
ATOM 1521 C C . ALA A 1 196 ? 12.463 5.823 -21.422 1.00 85.75 196 ALA A C 1
ATOM 1523 O O . ALA A 1 196 ? 12.153 6.781 -20.709 1.00 85.75 196 ALA A O 1
ATOM 1524 N N . LYS A 1 197 ? 11.747 4.686 -21.426 1.00 85.38 197 LYS A N 1
ATOM 1525 C CA . LYS A 1 197 ? 10.562 4.458 -20.575 1.00 85.38 197 LYS A CA 1
ATOM 1526 C C . LYS A 1 197 ? 10.907 4.515 -19.083 1.00 85.38 197 LYS A C 1
ATOM 1528 O O . LYS A 1 197 ? 10.162 5.112 -18.308 1.00 85.38 197 LYS A O 1
ATOM 1533 N N . LEU A 1 198 ? 12.024 3.902 -18.688 1.00 80.50 198 LEU A N 1
ATOM 1534 C CA . LEU A 1 198 ? 12.461 3.772 -17.292 1.00 80.50 198 LEU A CA 1
ATOM 1535 C C . LEU A 1 198 ? 12.513 5.128 -16.556 1.00 80.50 198 LEU A C 1
ATOM 1537 O O . LEU A 1 198 ? 11.802 5.305 -15.565 1.00 80.50 198 LEU A O 1
ATOM 1541 N N . PRO A 1 199 ? 13.281 6.125 -17.025 1.00 80.31 199 PRO A N 1
ATOM 1542 C CA . PRO A 1 199 ? 13.370 7.403 -16.332 1.00 80.31 199 PRO A CA 1
ATOM 1543 C C . PRO A 1 199 ? 12.077 8.218 -16.390 1.00 80.31 199 PRO A C 1
ATOM 1545 O O . PRO A 1 199 ? 11.763 8.929 -15.438 1.00 80.31 199 PRO A O 1
ATOM 1548 N N . PHE A 1 200 ? 11.301 8.105 -17.475 1.00 84.62 200 PHE A N 1
ATOM 1549 C CA . PHE A 1 200 ? 9.983 8.735 -17.558 1.00 84.62 200 PHE A CA 1
ATOM 1550 C C . PHE A 1 200 ? 9.039 8.181 -16.485 1.00 84.62 200 PHE A C 1
ATOM 1552 O O . PHE A 1 200 ? 8.323 8.941 -15.830 1.00 84.62 200 PHE A O 1
ATOM 1559 N N . MET A 1 201 ? 9.083 6.869 -16.242 1.00 82.00 201 MET A N 1
ATOM 1560 C CA . MET A 1 201 ? 8.355 6.255 -15.138 1.00 82.00 201 MET A CA 1
ATOM 1561 C C . MET A 1 201 ? 8.850 6.786 -13.789 1.00 82.00 201 MET A C 1
ATOM 1563 O O . MET A 1 201 ? 8.026 7.207 -12.983 1.00 82.00 201 MET A O 1
ATOM 1567 N N . VAL A 1 202 ? 10.164 6.832 -13.548 1.00 81.38 202 VAL A N 1
ATOM 1568 C CA . VAL A 1 202 ? 10.723 7.372 -12.293 1.00 81.38 202 VAL A CA 1
ATOM 1569 C C . VAL A 1 202 ? 10.259 8.811 -12.054 1.00 81.38 202 VAL A C 1
ATOM 1571 O O . VAL A 1 202 ? 9.845 9.142 -10.946 1.00 81.38 202 VAL A O 1
ATOM 1574 N N . LEU A 1 203 ? 10.249 9.651 -13.092 1.00 84.06 203 LEU A N 1
ATOM 1575 C CA . LEU A 1 203 ? 9.728 11.019 -13.024 1.00 84.06 203 LEU A CA 1
ATOM 1576 C C . LEU A 1 203 ? 8.232 11.051 -12.686 1.00 84.06 203 LEU A C 1
ATOM 1578 O O . LEU A 1 203 ? 7.809 11.798 -11.800 1.00 84.06 203 LEU A O 1
ATOM 1582 N N . LYS A 1 204 ? 7.422 10.228 -13.359 1.00 82.75 204 LYS A N 1
ATOM 1583 C CA . LYS A 1 204 ? 5.975 10.147 -13.118 1.00 82.75 204 LYS A CA 1
ATOM 1584 C C . LYS A 1 204 ? 5.667 9.684 -11.690 1.00 82.75 204 LYS A C 1
ATOM 1586 O O . LYS A 1 204 ? 4.857 10.304 -11.009 1.00 82.75 204 LYS A O 1
ATOM 1591 N N . VAL A 1 205 ? 6.341 8.637 -11.217 1.00 80.75 205 VAL A N 1
ATOM 1592 C CA . VAL A 1 205 ? 6.165 8.106 -9.857 1.00 80.75 205 VAL A CA 1
ATOM 1593 C C . VAL A 1 205 ? 6.676 9.096 -8.817 1.00 80.75 205 VAL A C 1
ATOM 1595 O O . VAL A 1 205 ? 5.975 9.368 -7.848 1.00 80.75 205 VAL A O 1
ATOM 1598 N N . GLY A 1 206 ? 7.850 9.690 -9.034 1.00 80.38 206 GLY A N 1
ATOM 1599 C CA . GLY A 1 206 ? 8.451 10.646 -8.104 1.00 80.38 206 GLY A CA 1
ATOM 1600 C C . GLY A 1 206 ? 7.615 11.913 -7.914 1.00 80.38 206 GLY A C 1
ATOM 1601 O O . GLY A 1 206 ? 7.444 12.376 -6.788 1.00 80.38 206 GLY A O 1
ATOM 1602 N N . THR A 1 207 ? 7.037 12.451 -8.992 1.00 83.56 207 THR A N 1
ATOM 1603 C CA . THR A 1 207 ? 6.170 13.642 -8.918 1.00 83.56 207 THR A CA 1
ATOM 1604 C C . THR A 1 207 ? 4.844 13.352 -8.217 1.00 83.56 207 THR A C 1
ATOM 1606 O O . THR A 1 207 ? 4.428 14.122 -7.351 1.00 83.56 207 THR A O 1
ATOM 1609 N N . GLN A 1 208 ? 4.207 12.216 -8.519 1.00 79.81 208 GLN A N 1
ATOM 1610 C CA . GLN A 1 208 ? 3.003 11.776 -7.808 1.00 79.81 208 GLN A CA 1
ATOM 1611 C C . GLN A 1 208 ? 3.288 11.532 -6.322 1.00 79.81 208 GLN A C 1
ATOM 1613 O O . GLN A 1 208 ? 2.523 11.978 -5.466 1.00 79.81 208 GLN A O 1
ATOM 1618 N N . PHE A 1 209 ? 4.413 10.889 -6.013 1.00 78.81 209 PHE A N 1
ATOM 1619 C CA . PHE A 1 209 ? 4.840 10.614 -4.648 1.00 78.81 209 PHE A CA 1
ATOM 1620 C C . PHE A 1 209 ? 5.010 11.895 -3.827 1.00 78.81 209 PHE A C 1
ATOM 1622 O O . PHE A 1 209 ? 4.438 12.008 -2.744 1.00 78.81 209 PHE A O 1
ATOM 1629 N N . ALA A 1 210 ? 5.724 12.889 -4.363 1.00 82.88 210 ALA A N 1
ATOM 1630 C CA . ALA A 1 210 ? 5.966 14.152 -3.669 1.00 82.88 210 ALA A CA 1
ATOM 1631 C C . ALA A 1 210 ? 4.663 14.862 -3.263 1.00 82.88 210 ALA A C 1
ATOM 1633 O O . ALA A 1 210 ? 4.598 15.468 -2.198 1.00 82.88 210 ALA A O 1
ATOM 1634 N N . SER A 1 211 ? 3.611 14.750 -4.080 1.00 84.69 211 SER A N 1
ATOM 1635 C CA . SER A 1 211 ? 2.306 15.347 -3.772 1.00 84.69 211 SER A CA 1
ATOM 1636 C C . SER A 1 211 ? 1.494 14.591 -2.712 1.00 84.69 211 SER A C 1
ATOM 1638 O O . SER A 1 211 ? 0.600 15.178 -2.109 1.00 84.69 211 SER A O 1
ATOM 1640 N N . ARG A 1 212 ? 1.790 13.306 -2.471 1.00 84.75 212 ARG A N 1
ATOM 1641 C CA . ARG A 1 212 ? 0.983 12.417 -1.613 1.00 84.75 212 ARG A CA 1
ATOM 1642 C C . ARG A 1 212 ? 1.685 11.964 -0.339 1.00 84.75 212 ARG A C 1
ATOM 1644 O O . ARG A 1 212 ? 1.027 11.407 0.530 1.00 84.75 212 ARG A O 1
ATOM 1651 N N . ILE A 1 213 ? 2.991 12.192 -0.207 1.00 85.69 213 ILE A N 1
ATOM 1652 C CA . ILE A 1 213 ? 3.777 11.652 0.908 1.00 85.69 213 ILE A CA 1
ATOM 1653 C C . ILE A 1 213 ? 3.236 12.063 2.280 1.00 85.69 213 ILE A C 1
ATOM 1655 O O . ILE A 1 213 ? 3.165 11.221 3.167 1.00 85.69 213 ILE A O 1
ATOM 1659 N N . THR A 1 214 ? 2.779 13.306 2.443 1.00 88.81 214 THR A N 1
ATOM 1660 C CA . THR A 1 214 ? 2.219 13.778 3.717 1.00 88.81 214 THR A CA 1
ATOM 1661 C C . THR A 1 214 ? 0.919 13.051 4.078 1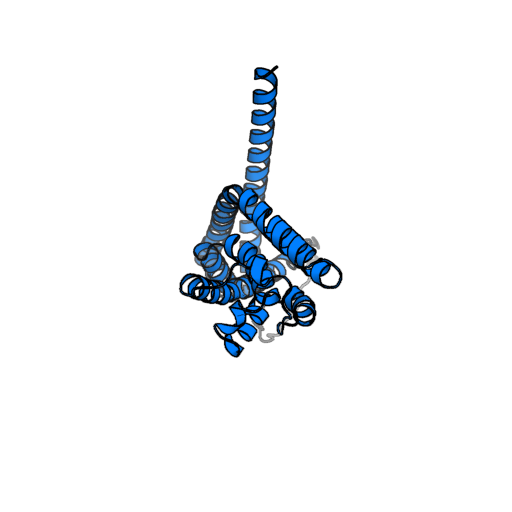.00 88.81 214 THR A C 1
ATOM 1663 O O . THR A 1 214 ? 0.791 12.584 5.203 1.00 88.81 214 THR A O 1
ATOM 1666 N N . ASP A 1 215 ? -0.005 12.884 3.121 1.00 90.44 215 ASP A N 1
ATOM 1667 C CA . ASP A 1 215 ? -1.266 12.139 3.317 1.00 90.44 215 ASP A CA 1
ATOM 1668 C C . ASP A 1 215 ? -0.993 10.655 3.611 1.00 90.44 215 ASP A C 1
ATOM 1670 O O . ASP A 1 215 ? -1.558 10.081 4.539 1.00 90.44 215 ASP A O 1
ATOM 1674 N N . LEU A 1 216 ? -0.059 10.037 2.882 1.00 85.81 216 LEU A N 1
ATOM 1675 C CA . LEU A 1 216 ? 0.347 8.650 3.128 1.00 85.81 216 LEU A CA 1
ATOM 1676 C C . LEU A 1 216 ? 0.983 8.473 4.511 1.00 85.81 216 LEU A C 1
ATOM 1678 O O . LEU A 1 216 ? 0.713 7.480 5.185 1.00 85.81 216 LEU A O 1
ATOM 1682 N N . GLN A 1 217 ? 1.812 9.426 4.941 1.00 88.12 217 GLN A N 1
ATOM 1683 C CA . GLN A 1 217 ? 2.447 9.403 6.254 1.00 88.12 217 GLN A CA 1
ATOM 1684 C C . GLN A 1 217 ? 1.415 9.556 7.376 1.00 88.12 217 GLN A C 1
ATOM 1686 O O . GLN A 1 217 ? 1.477 8.820 8.358 1.00 88.12 217 GLN A O 1
ATOM 1691 N N . GLU A 1 218 ? 0.446 10.457 7.222 1.00 91.12 218 GLU A N 1
ATOM 1692 C CA . GLU A 1 218 ? -0.650 10.628 8.178 1.00 91.12 218 GLU A CA 1
ATOM 1693 C C . GLU A 1 218 ? -1.488 9.348 8.305 1.00 91.12 218 GLU A C 1
ATOM 1695 O O . GLU A 1 218 ? -1.709 8.858 9.413 1.00 91.12 218 GLU A O 1
ATOM 1700 N N . ARG A 1 219 ? -1.870 8.728 7.180 1.00 89.38 219 ARG A N 1
ATOM 1701 C CA . ARG A 1 219 ? -2.605 7.450 7.188 1.00 89.38 219 ARG A CA 1
ATOM 1702 C C . ARG A 1 219 ? -1.802 6.312 7.810 1.00 89.38 219 ARG A C 1
ATOM 1704 O O . ARG A 1 219 ? -2.363 5.518 8.562 1.00 89.38 219 ARG A O 1
ATOM 1711 N N . ALA A 1 220 ? -0.502 6.230 7.522 1.00 86.56 220 ALA A N 1
ATOM 1712 C CA . ALA A 1 220 ? 0.379 5.229 8.119 1.00 86.56 220 ALA A CA 1
ATOM 1713 C C . ALA A 1 220 ? 0.477 5.398 9.642 1.00 86.56 220 ALA A C 1
ATOM 1715 O O . ALA A 1 220 ? 0.397 4.410 10.376 1.00 86.56 220 ALA A O 1
ATOM 1716 N N . ASN A 1 221 ? 0.596 6.641 10.118 1.00 89.06 221 ASN A N 1
ATOM 1717 C CA . ASN A 1 221 ? 0.607 6.951 11.545 1.00 89.06 221 ASN A CA 1
ATOM 1718 C C . ASN A 1 221 ? -0.719 6.552 12.198 1.00 89.06 221 ASN A C 1
ATOM 1720 O O . ASN A 1 221 ? -0.699 5.804 13.173 1.00 89.06 221 ASN A O 1
ATOM 1724 N N . ARG A 1 222 ? -1.859 6.928 11.600 1.00 91.88 222 ARG A N 1
ATOM 1725 C CA . ARG A 1 222 ? -3.189 6.543 12.096 1.00 91.88 222 ARG A CA 1
ATOM 1726 C C . ARG A 1 222 ? -3.357 5.021 12.160 1.00 91.88 222 ARG A C 1
ATOM 1728 O O . ARG A 1 222 ? -3.833 4.493 13.160 1.00 91.88 222 ARG A O 1
ATOM 1735 N N . ALA A 1 223 ? -2.936 4.289 11.126 1.00 88.31 223 ALA A N 1
ATOM 1736 C CA . ALA A 1 223 ? -2.982 2.823 11.120 1.00 88.31 223 ALA A CA 1
ATOM 1737 C C . ALA A 1 223 ? -2.110 2.208 12.231 1.00 88.31 223 ALA A C 1
ATOM 1739 O O . ALA A 1 223 ? -2.531 1.265 12.907 1.00 88.31 223 ALA A O 1
ATOM 1740 N N . SER A 1 224 ? -0.918 2.768 12.456 1.00 87.62 224 SER A N 1
ATOM 1741 C CA . SER A 1 224 ? -0.024 2.367 13.546 1.00 87.62 224 SER A CA 1
ATOM 1742 C C . SER A 1 224 ? -0.641 2.634 14.923 1.00 87.62 224 SER A C 1
ATOM 1744 O O . SER A 1 224 ? -0.625 1.747 15.776 1.00 87.62 224 SER A O 1
ATOM 1746 N N . GLU A 1 225 ? -1.214 3.818 15.140 1.00 92.69 225 GLU A N 1
ATOM 1747 C CA . GLU A 1 225 ? -1.883 4.201 16.389 1.00 92.69 225 GLU A CA 1
ATOM 1748 C C . GLU A 1 225 ? -3.091 3.305 16.675 1.00 92.69 225 GLU A C 1
ATOM 1750 O O . GLU A 1 225 ? -3.187 2.746 17.767 1.00 92.69 225 GLU A O 1
ATOM 1755 N N . MET A 1 226 ? -3.944 3.030 15.682 1.00 92.00 226 MET A N 1
ATOM 1756 C CA . MET A 1 226 ? -5.048 2.073 15.839 1.00 92.00 226 MET A CA 1
ATOM 1757 C C . MET A 1 226 ? -4.551 0.669 16.223 1.00 92.00 226 MET A C 1
ATOM 1759 O O . MET A 1 226 ? -5.149 -0.004 17.065 1.00 92.00 226 MET A O 1
ATOM 1763 N N . ASN A 1 227 ? -3.431 0.213 15.656 1.00 88.69 227 ASN A N 1
ATOM 1764 C CA . ASN A 1 227 ? -2.847 -1.075 16.032 1.00 88.69 227 ASN A CA 1
ATOM 1765 C C . ASN A 1 227 ? -2.303 -1.071 17.475 1.00 88.69 227 ASN A C 1
ATOM 1767 O O . ASN A 1 227 ? -2.377 -2.086 18.169 1.00 88.69 227 ASN A O 1
ATOM 1771 N N . GLN A 1 228 ? -1.778 0.061 17.955 1.00 91.00 228 GLN A N 1
ATOM 1772 C CA . GLN A 1 228 ? -1.387 0.221 19.360 1.00 91.00 228 GLN A CA 1
ATOM 1773 C C . GLN A 1 228 ? -2.608 0.217 20.286 1.00 91.00 228 GLN A C 1
ATOM 1775 O O . GLN A 1 228 ? -2.612 -0.530 21.263 1.00 91.00 228 GLN A O 1
ATOM 1780 N N . LEU A 1 229 ? -3.670 0.954 19.943 1.00 93.94 229 LEU A N 1
ATOM 1781 C CA . LEU A 1 229 ? -4.931 0.968 20.692 1.00 93.94 229 LEU A CA 1
ATOM 1782 C C . LEU A 1 229 ? -5.536 -0.428 20.822 1.00 93.94 229 LEU A C 1
ATOM 1784 O O . LEU A 1 229 ? -5.951 -0.827 21.909 1.00 93.94 229 LEU A O 1
ATOM 1788 N N . ARG A 1 230 ? -5.512 -1.214 19.742 1.00 91.62 230 ARG A N 1
ATOM 1789 C CA . ARG A 1 230 ? -5.973 -2.604 19.775 1.00 91.62 230 ARG A CA 1
ATOM 1790 C C . ARG A 1 230 ? -5.217 -3.445 20.808 1.00 91.62 230 ARG A C 1
ATOM 1792 O O . ARG A 1 230 ? -5.836 -4.243 21.504 1.00 91.62 230 ARG A O 1
ATOM 1799 N N . LYS A 1 231 ? -3.894 -3.290 20.925 1.00 90.44 231 LYS A N 1
ATOM 1800 C CA . LYS A 1 231 ? -3.094 -4.028 21.924 1.00 90.44 231 LYS A CA 1
ATOM 1801 C C . LYS A 1 231 ? -3.499 -3.670 23.357 1.00 90.44 231 LYS A C 1
ATOM 1803 O O . LYS A 1 231 ? -3.394 -4.510 24.244 1.00 90.44 231 LYS A O 1
ATOM 1808 N N . SER A 1 232 ? -4.014 -2.463 23.575 1.00 93.44 232 SER A N 1
ATOM 1809 C CA . SER A 1 232 ? -4.540 -2.026 24.871 1.00 93.44 232 SER A CA 1
ATOM 1810 C C . SER A 1 232 ? -5.892 -2.659 25.232 1.00 93.44 232 SER A C 1
ATOM 1812 O O . SER A 1 232 ? -6.295 -2.592 26.393 1.00 93.44 232 SER A O 1
ATOM 1814 N N . CYS A 1 233 ? -6.587 -3.320 24.297 1.00 93.19 233 CYS A N 1
ATOM 1815 C CA . CYS A 1 233 ? -7.848 -4.016 24.579 1.00 93.19 233 CYS A CA 1
ATOM 1816 C C . CYS A 1 233 ? -7.676 -5.232 25.513 1.00 93.19 233 CYS A C 1
ATOM 1818 O O . CYS A 1 233 ? -8.624 -5.585 26.208 1.00 93.19 233 CYS A O 1
ATOM 1820 N N . ASP A 1 234 ? -6.480 -5.833 25.587 1.00 88.19 234 ASP A N 1
ATOM 1821 C CA . ASP A 1 234 ? -6.214 -7.043 26.390 1.00 88.19 234 ASP A CA 1
ATOM 1822 C C . ASP A 1 234 ? -6.145 -6.778 27.915 1.00 88.19 234 ASP A C 1
ATOM 1824 O O . ASP A 1 234 ? -6.023 -7.709 28.711 1.00 88.19 234 ASP A O 1
ATOM 1828 N N . GLY A 1 235 ? -6.241 -5.517 28.351 1.00 85.50 235 GLY A N 1
ATOM 1829 C CA . GLY A 1 235 ? -6.245 -5.150 29.776 1.00 85.50 235 GLY A CA 1
ATOM 1830 C C . GLY A 1 235 ? -6.845 -3.779 30.108 1.00 85.50 235 GLY A C 1
ATOM 1831 O O . GLY A 1 235 ? -6.969 -3.431 31.282 1.00 85.50 235 GLY A O 1
ATOM 1832 N N . GLY A 1 236 ? -7.214 -2.987 29.099 1.00 87.94 236 GLY A N 1
ATOM 1833 C CA . GLY A 1 236 ? -7.830 -1.674 29.255 1.00 87.94 236 GLY A CA 1
ATOM 1834 C C . GLY A 1 236 ? -9.359 -1.711 29.305 1.00 87.94 236 GLY A C 1
ATOM 1835 O O . GLY A 1 236 ? -10.015 -2.706 28.995 1.00 87.94 236 GLY A O 1
ATOM 1836 N N . LYS A 1 237 ? -9.962 -0.574 29.667 1.00 93.81 237 LYS A N 1
ATOM 1837 C CA . LYS A 1 237 ? -11.410 -0.375 29.540 1.00 93.81 237 LYS A CA 1
ATOM 1838 C C . LYS A 1 237 ? -11.749 -0.142 28.070 1.00 93.81 237 LYS A C 1
ATOM 1840 O O . LYS A 1 237 ? -11.432 0.913 27.531 1.00 93.81 237 LYS A O 1
ATOM 1845 N N . VAL A 1 238 ? -12.463 -1.084 27.454 1.00 94.12 238 VAL A N 1
ATOM 1846 C CA . VAL A 1 238 ? -12.872 -1.026 26.035 1.00 94.12 238 VAL A CA 1
ATOM 1847 C C . VAL A 1 238 ? -13.468 0.333 25.649 1.00 94.12 238 VAL A C 1
ATOM 1849 O O . VAL A 1 238 ? -13.092 0.898 24.633 1.00 94.12 238 VAL A O 1
ATOM 1852 N N . LYS A 1 239 ? -14.339 0.913 26.487 1.00 94.50 239 LYS A N 1
ATOM 1853 C CA . LYS A 1 239 ? -14.958 2.224 26.216 1.00 94.50 239 LYS A CA 1
ATOM 1854 C C . LYS A 1 239 ? -13.948 3.365 26.070 1.00 94.50 239 LYS A C 1
ATOM 1856 O O . LYS A 1 239 ? -14.169 4.258 25.260 1.00 94.50 239 LYS A O 1
ATOM 1861 N N . ASP A 1 240 ? -12.872 3.346 26.856 1.00 95.88 240 ASP A N 1
ATOM 1862 C CA . ASP A 1 240 ? -11.836 4.374 26.776 1.00 95.88 240 ASP A CA 1
ATOM 1863 C C . ASP A 1 240 ? -11.027 4.215 25.480 1.00 95.88 240 ASP A C 1
ATOM 1865 O O . ASP A 1 240 ? -10.803 5.208 24.796 1.00 95.88 240 ASP A O 1
ATOM 1869 N N . VAL A 1 241 ? -10.705 2.973 25.092 1.00 94.88 241 VAL A N 1
ATOM 1870 C CA . VAL A 1 241 ? -10.005 2.654 23.832 1.00 94.88 241 VAL A CA 1
ATOM 1871 C C . VAL A 1 241 ? -10.829 3.059 22.607 1.00 94.88 241 VAL A C 1
ATOM 1873 O O . VAL A 1 241 ? -10.294 3.642 21.669 1.00 94.88 241 VAL A O 1
ATOM 1876 N N . VAL A 1 242 ? -12.137 2.784 22.612 1.00 95.31 242 VAL A N 1
ATOM 1877 C CA . VAL A 1 242 ? -13.038 3.172 21.513 1.00 95.31 242 VAL A CA 1
ATOM 1878 C C . VAL A 1 242 ? -13.097 4.694 21.376 1.00 95.31 242 VAL A C 1
ATOM 1880 O O . VAL A 1 242 ? -12.923 5.204 20.275 1.00 95.31 242 VAL A O 1
ATOM 1883 N N . ARG A 1 243 ? -13.259 5.424 22.488 1.00 96.38 243 ARG A N 1
ATOM 1884 C CA . ARG A 1 243 ? -13.275 6.896 22.479 1.00 96.38 243 ARG A CA 1
ATOM 1885 C C . ARG A 1 243 ? -11.955 7.485 21.978 1.00 96.38 243 ARG A C 1
ATOM 1887 O O . ARG A 1 243 ? -11.964 8.488 21.276 1.00 96.38 243 ARG A O 1
ATOM 1894 N N . GLU A 1 244 ? -10.828 6.886 22.356 1.00 96.06 244 GLU A N 1
ATOM 1895 C CA . GLU A 1 244 ? -9.510 7.307 21.875 1.00 96.06 244 GLU A CA 1
ATOM 1896 C C . GLU A 1 244 ? -9.361 7.047 20.369 1.00 96.06 244 GLU A C 1
ATOM 1898 O O . GLU A 1 244 ? -8.938 7.937 19.639 1.00 96.06 244 GLU A O 1
ATOM 1903 N N . CYS A 1 245 ? -9.819 5.891 19.882 1.00 95.38 245 CYS A N 1
ATOM 1904 C CA . CYS A 1 245 ? -9.843 5.573 18.452 1.00 95.38 245 CYS A CA 1
ATOM 1905 C C . CYS A 1 245 ? -10.679 6.571 17.639 1.00 95.38 245 CYS A C 1
ATOM 1907 O O . CYS A 1 245 ? -10.256 6.989 16.568 1.00 95.38 245 CYS A O 1
ATOM 1909 N N . GLU A 1 246 ? -11.844 6.982 18.146 1.00 95.50 246 GLU A N 1
ATOM 1910 C CA . GLU A 1 246 ? -12.714 7.969 17.486 1.00 95.50 246 GLU A CA 1
ATOM 1911 C C . GLU A 1 246 ? -12.093 9.375 17.400 1.00 95.50 246 GLU A C 1
ATOM 1913 O O . GLU A 1 246 ? -12.585 10.210 16.643 1.00 95.50 246 GLU A O 1
ATOM 1918 N N . SER A 1 247 ? -11.037 9.648 18.175 1.00 95.19 247 SER A N 1
ATOM 1919 C CA . SER A 1 247 ? -10.343 10.941 18.193 1.00 95.19 247 SER A CA 1
ATOM 1920 C C . SER A 1 247 ? -9.138 11.040 17.246 1.00 95.19 247 SER A C 1
ATOM 1922 O O . SER A 1 247 ? -8.568 12.127 17.130 1.00 95.19 247 SER A O 1
ATOM 1924 N N . LEU A 1 248 ? -8.764 9.934 16.586 1.00 91.00 248 LEU A N 1
ATOM 1925 C CA . LEU A 1 248 ? -7.682 9.851 15.590 1.00 91.00 248 LEU A CA 1
ATOM 1926 C C . LEU A 1 248 ? -8.107 10.352 14.199 1.00 91.00 248 LEU A C 1
ATOM 1928 O O . LEU A 1 248 ? -7.231 10.836 13.438 1.00 91.00 248 LEU A O 1
#

Sequence (248 aa):
MKKFFTNIFNIAAIAGFVLTIAMIIGIFGSSYHLVNKMAEQGKSELPKTPSKKSQTKAPEDKTDKPGGDIKVTEASKTLQALSQKLASFNDVDVIEQEMTKTAIPPICNIICDQSAFDFRAAEGAARENPVLYLSDFYKQEGRRAFADPKFRLALETTRVYSDFFSPSTRQTIFELGQDMGHIGQMSETEKIALSAKLPFMVLKVGTQFASRITDLQERANRASEMNQLRKSCDGGKVKDVVRECESL

Nearest PDB structures (foldseek):
  7sqc-assembly1_1H  TM=2.587E-01  e=2.096E+00  Chlamydomonas reinhardtii
  5c22-assembly3_C  TM=2.412E-01  e=7.074E+00  Escherichia coli